Protein AF-A0A4Y7IQG1-F1 (afdb_monomer)

Nearest PDB structures (foldseek):
  8i7r-assembly1_F4  TM=2.814E-01  e=9.749E+00  Mus musculus
  8to0-assembly1_Aa  TM=2.119E-01  e=5.842E+00  Mus musculus

Organism: Papaver somniferum (NCBI:txid3469)

InterPro domains:
  IPR004320 Protein BPS1, chloroplastic [PF03087] (6-187)

Secondary structure (DSSP, 8-state):
--STTHHHHHHHHHHHHHHHHHHHHHHHHHHHHHHHHHHHHHHHHHHHHHTT---HHHHHHHHHHHHHHHHHHHHHHHHHHTT--SS---HHHHHHHHHHHHHHHHHHHHH----------------------HHHHHHHHHHTT-S-HHHHHHHHHHHHHHHHHHHHHHHHHHHHHHHHHHHHHHHHT-

Foldseek 3Di:
DPDPPVVVVVVVVLVVLLVLLVVLLVLLVLLLVLLVLLLVLLVVCVVCVVVVHDCLVVSVVSLVVSLVSLVVVVVVVVVVVVVPPDDDPDVSVVVSVVSVVVSNVSSCLSNDDDPPPPPDDDDDDDPPVPPQQLNNQLVVCSVVPPVDSVSNNVSSVVSNVVSVVVSVVSVVVSVVSVVVSVVSVVVVVD

Solvent-accessible surface area (backbone atoms only — not comparable to full-atom values): 11047 Å² total; per-residue (Å²): 142,79,72,78,69,59,64,60,55,56,50,55,54,47,50,54,50,53,52,53,51,49,51,53,47,55,50,46,52,54,51,49,52,53,46,51,56,50,42,52,40,50,52,50,43,53,50,26,52,74,71,76,43,86,51,58,68,56,37,54,50,51,53,52,49,51,37,50,53,48,54,51,50,56,55,52,50,57,64,60,63,75,72,70,85,75,84,78,95,43,72,65,56,55,52,49,53,52,52,49,52,52,52,50,48,54,50,46,58,72,51,42,82,76,77,70,80,74,89,58,96,72,95,71,97,70,88,67,79,70,84,72,48,42,62,48,48,31,54,49,40,62,70,66,62,59,87,50,66,69,72,36,46,60,33,44,53,53,35,50,52,53,45,54,52,50,52,53,53,49,50,52,50,49,54,48,53,52,52,53,51,51,53,54,54,51,63,73,76,107

Radius of gyration: 21.82 Å; Cα contacts (8 Å, |Δi|>4): 93; chains: 1; bounding box: 48×39×71 Å

Structure (mmCIF, N/CA/C/O backbone):
data_AF-A0A4Y7IQG1-F1
#
_entry.id   AF-A0A4Y7IQG1-F1
#
loop_
_atom_site.group_PDB
_atom_site.id
_atom_site.type_symbol
_atom_site.label_atom_id
_atom_site.label_alt_id
_atom_site.label_comp_id
_atom_site.label_asym_id
_atom_site.label_entity_id
_atom_site.label_seq_id
_atom_site.pdbx_PDB_ins_code
_atom_site.Cartn_x
_atom_site.Cartn_y
_atom_site.Cartn_z
_atom_site.occupancy
_atom_site.B_iso_or_equiv
_atom_site.auth_seq_id
_atom_site.auth_comp_id
_atom_site.auth_asym_id
_atom_site.auth_atom_id
_atom_site.pdbx_PDB_model_num
ATOM 1 N N . MET A 1 1 ? 28.149 0.465 -44.374 1.00 41.62 1 MET A N 1
ATOM 2 C CA . MET A 1 1 ? 27.219 -0.598 -43.947 1.00 41.62 1 MET A CA 1
ATOM 3 C C . MET A 1 1 ? 27.573 -0.919 -42.504 1.00 41.62 1 MET A C 1
ATOM 5 O O . MET A 1 1 ? 28.505 -1.678 -42.320 1.00 41.62 1 MET A O 1
ATOM 9 N N . ASN A 1 2 ? 26.993 -0.187 -41.542 1.00 41.66 2 ASN A N 1
ATOM 10 C CA . ASN A 1 2 ? 27.097 -0.420 -40.084 1.00 41.66 2 ASN A CA 1
ATOM 11 C C . ASN A 1 2 ? 26.199 0.536 -39.250 1.00 41.66 2 ASN A C 1
ATOM 13 O O . ASN A 1 2 ? 26.406 0.635 -38.049 1.00 41.66 2 ASN A O 1
ATOM 17 N N . GLU A 1 3 ? 25.214 1.235 -39.837 1.00 43.84 3 GLU A N 1
ATOM 18 C CA . GLU A 1 3 ? 24.333 2.135 -39.057 1.00 43.84 3 GLU A CA 1
ATOM 19 C C . GLU A 1 3 ? 22.976 1.515 -38.673 1.00 43.84 3 GLU A C 1
ATOM 21 O O . GLU A 1 3 ? 22.384 1.942 -37.692 1.00 43.84 3 GLU A O 1
ATOM 26 N N . ASP A 1 4 ? 22.526 0.434 -39.322 1.00 46.59 4 ASP A N 1
ATOM 27 C CA . ASP A 1 4 ? 21.191 -0.141 -39.047 1.00 46.59 4 ASP A CA 1
ATOM 28 C C . ASP A 1 4 ? 21.140 -1.154 -37.884 1.00 46.59 4 ASP A C 1
ATOM 30 O O . ASP A 1 4 ? 20.057 -1.556 -37.455 1.00 46.59 4 ASP A O 1
ATOM 34 N N . PHE A 1 5 ? 22.291 -1.581 -37.351 1.00 40.38 5 PHE A N 1
ATOM 35 C CA . PHE A 1 5 ? 22.344 -2.566 -36.257 1.00 40.38 5 PHE A CA 1
ATOM 36 C C . PHE A 1 5 ? 22.309 -1.937 -34.855 1.00 40.38 5 PHE A C 1
ATOM 38 O O . PHE A 1 5 ? 21.920 -2.613 -33.909 1.00 40.38 5 PHE A O 1
ATOM 45 N N . LEU A 1 6 ? 22.666 -0.653 -34.715 1.00 44.53 6 LEU A N 1
ATOM 46 C CA . LEU A 1 6 ? 22.659 0.050 -33.423 1.00 44.53 6 LEU A CA 1
ATOM 47 C C . LEU A 1 6 ? 21.248 0.524 -33.030 1.00 44.53 6 LEU A C 1
ATOM 49 O O . LEU A 1 6 ? 20.855 0.394 -31.876 1.00 44.53 6 LEU A O 1
ATOM 53 N N . SER A 1 7 ? 20.418 0.955 -33.988 1.00 55.66 7 SER A N 1
ATOM 54 C CA . SER A 1 7 ? 19.061 1.446 -33.690 1.00 55.66 7 SER A CA 1
ATOM 55 C C . SER A 1 7 ? 18.071 0.368 -33.223 1.00 55.66 7 SER A C 1
ATOM 57 O O . SER A 1 7 ? 17.039 0.698 -32.641 1.00 55.66 7 SER A O 1
ATOM 59 N N . THR A 1 8 ? 18.338 -0.920 -33.470 1.00 55.78 8 THR A N 1
ATOM 60 C CA . THR A 1 8 ? 17.404 -2.010 -33.125 1.00 55.78 8 THR A CA 1
ATOM 61 C C . THR A 1 8 ? 17.611 -2.602 -31.730 1.00 55.78 8 THR A C 1
ATOM 63 O O . THR A 1 8 ? 16.653 -3.144 -31.173 1.00 55.78 8 THR A O 1
ATOM 66 N N . GLU A 1 9 ? 18.814 -2.522 -31.153 1.00 60.19 9 GLU A N 1
ATOM 67 C CA . GLU A 1 9 ? 19.061 -2.937 -29.761 1.00 60.19 9 GLU A CA 1
ATOM 68 C C . GLU A 1 9 ? 18.620 -1.861 -28.763 1.00 60.19 9 GLU A C 1
ATOM 70 O O . GLU A 1 9 ? 17.941 -2.191 -27.787 1.00 60.19 9 GLU A O 1
ATOM 75 N N . ASP A 1 10 ? 18.891 -0.585 -29.055 1.00 64.12 10 ASP A N 1
ATOM 76 C CA . ASP A 1 10 ? 18.497 0.540 -28.197 1.00 64.12 10 ASP A CA 1
ATOM 77 C C . ASP A 1 10 ? 16.969 0.654 -28.066 1.00 64.12 10 ASP A C 1
ATOM 79 O O . ASP A 1 10 ? 16.446 0.830 -26.963 1.00 64.12 10 ASP A O 1
ATOM 83 N N . GLY A 1 11 ? 16.231 0.452 -29.166 1.00 66.31 11 GLY A N 1
ATOM 84 C CA . GLY A 1 11 ? 14.764 0.442 -29.156 1.00 66.31 11 GLY A CA 1
ATOM 85 C C . GLY A 1 11 ? 14.170 -0.688 -28.306 1.00 66.31 11 GLY A C 1
ATOM 86 O O . GLY A 1 11 ? 13.278 -0.450 -27.497 1.00 66.31 11 GLY A O 1
ATOM 87 N N . LYS A 1 12 ? 14.708 -1.912 -28.409 1.00 71.38 12 LYS A N 1
ATOM 88 C CA . LYS A 1 12 ? 14.245 -3.063 -27.607 1.00 71.38 12 LYS A CA 1
ATOM 89 C C . LYS A 1 12 ? 14.573 -2.916 -26.122 1.00 71.38 12 LYS A C 1
ATOM 91 O O . LYS A 1 12 ? 13.771 -3.312 -25.276 1.00 71.38 12 LYS A O 1
ATOM 96 N N . CYS A 1 13 ? 15.747 -2.37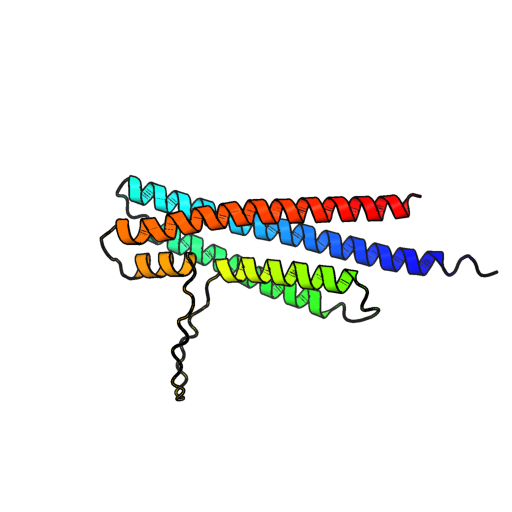0 -25.803 1.00 75.06 13 CYS A N 1
ATOM 97 C CA . CYS A 1 13 ? 16.141 -2.057 -24.431 1.00 75.06 13 CYS A CA 1
ATOM 98 C C . CYS A 1 13 ? 15.172 -1.040 -23.811 1.00 75.06 13 CYS A C 1
ATOM 100 O O . CYS A 1 13 ? 14.676 -1.230 -22.699 1.00 75.06 13 CYS A O 1
ATOM 102 N N . LEU A 1 14 ? 14.833 0.006 -24.564 1.00 77.25 14 LEU A N 1
ATOM 103 C CA . LEU A 1 14 ? 13.964 1.074 -24.097 1.00 77.25 14 LEU A CA 1
ATOM 104 C C . LEU A 1 14 ? 12.490 0.655 -23.985 1.00 77.25 14 LEU A C 1
ATOM 106 O O . LEU A 1 14 ? 11.835 1.023 -23.010 1.00 77.25 14 LEU A O 1
ATOM 110 N N . ASP A 1 15 ? 11.983 -0.179 -24.895 1.00 82.12 15 ASP A N 1
ATOM 111 C CA . ASP A 1 15 ? 10.653 -0.794 -24.764 1.00 82.12 15 ASP A CA 1
ATOM 112 C C . ASP A 1 15 ? 10.546 -1.604 -23.464 1.00 82.12 15 ASP A C 1
ATOM 114 O O . ASP A 1 15 ? 9.599 -1.435 -22.694 1.00 82.12 15 ASP A O 1
ATOM 118 N N . ALA A 1 16 ? 11.570 -2.403 -23.140 1.00 82.44 16 ALA A N 1
ATOM 119 C CA . ALA A 1 16 ? 11.610 -3.154 -21.887 1.00 82.44 16 ALA A CA 1
ATOM 120 C C . ALA A 1 16 ? 11.609 -2.234 -20.652 1.00 82.44 16 ALA A C 1
ATOM 122 O O . ALA A 1 16 ? 10.974 -2.542 -19.640 1.00 82.44 16 ALA A O 1
ATOM 123 N N . VAL A 1 17 ? 12.289 -1.086 -20.721 1.00 82.62 17 VAL A N 1
ATOM 124 C CA . VAL A 1 17 ? 12.269 -0.064 -19.665 1.00 82.62 17 VAL A CA 1
ATOM 125 C C . VAL A 1 17 ? 10.879 0.560 -19.514 1.00 82.62 17 VAL A C 1
ATOM 127 O O . VAL A 1 17 ? 10.402 0.744 -18.390 1.00 82.62 17 VAL A O 1
ATOM 130 N N . LEU A 1 18 ? 10.212 0.886 -20.621 1.00 85.81 18 LEU A N 1
ATOM 131 C CA . LEU A 1 18 ? 8.861 1.443 -20.604 1.00 85.81 18 LEU A CA 1
ATOM 132 C C . LEU A 1 18 ? 7.849 0.433 -20.056 1.00 85.81 18 LEU A C 1
ATOM 134 O O . LEU A 1 18 ? 6.972 0.824 -19.280 1.00 85.81 18 LEU A O 1
ATOM 138 N N . ASP A 1 19 ? 7.985 -0.849 -20.379 1.00 86.44 19 ASP A N 1
ATOM 139 C CA . ASP A 1 19 ? 7.146 -1.915 -19.827 1.00 86.44 19 ASP A CA 1
ATOM 140 C C . ASP A 1 19 ? 7.344 -2.060 -18.311 1.00 86.44 19 ASP A C 1
ATOM 142 O O . ASP A 1 19 ? 6.371 -2.076 -17.552 1.00 86.44 19 ASP A O 1
ATOM 146 N N . ARG A 1 20 ? 8.597 -2.059 -17.835 1.00 86.69 20 ARG A N 1
ATOM 147 C CA . ARG A 1 20 ? 8.918 -2.076 -16.393 1.00 86.69 20 ARG A CA 1
ATOM 148 C C . ARG A 1 20 ? 8.381 -0.837 -15.672 1.00 86.69 20 ARG A C 1
ATOM 150 O O . ARG A 1 20 ? 7.806 -0.946 -14.591 1.00 86.69 20 ARG A O 1
ATOM 157 N N . SER A 1 21 ? 8.501 0.345 -16.279 1.00 88.94 21 SER A N 1
ATOM 158 C CA . SER A 1 21 ? 7.914 1.584 -15.753 1.00 88.94 21 SER A CA 1
ATOM 159 C C . SER A 1 21 ? 6.388 1.502 -15.656 1.00 88.94 21 SER A C 1
ATOM 161 O O . SER A 1 21 ? 5.827 1.974 -14.667 1.00 88.94 21 SER A O 1
ATOM 163 N N . CYS A 1 22 ? 5.721 0.899 -16.645 1.00 89.81 22 CYS A N 1
ATOM 164 C CA . CYS A 1 22 ? 4.275 0.676 -16.614 1.00 89.81 22 CYS A CA 1
ATOM 165 C C . CYS A 1 22 ? 3.890 -0.243 -15.452 1.00 89.81 22 CYS A C 1
ATOM 167 O O . CYS A 1 22 ? 3.039 0.115 -14.643 1.00 89.81 22 CYS A O 1
ATOM 169 N N . MET A 1 23 ? 4.606 -1.358 -15.288 1.00 90.94 23 MET A N 1
ATOM 170 C CA . MET A 1 23 ? 4.405 -2.271 -14.164 1.00 90.94 23 MET A CA 1
ATOM 171 C C . MET A 1 23 ? 4.531 -1.551 -12.810 1.00 90.94 23 MET A C 1
ATOM 173 O O . MET A 1 23 ? 3.714 -1.770 -11.920 1.00 90.94 23 MET A O 1
ATOM 177 N N . LEU A 1 24 ? 5.524 -0.671 -12.630 1.00 92.19 24 LEU A N 1
ATOM 178 C CA . LEU A 1 24 ? 5.671 0.099 -11.386 1.00 92.19 24 LEU A CA 1
ATOM 179 C C . LEU A 1 24 ? 4.489 1.049 -11.126 1.00 92.19 24 LEU A C 1
ATOM 181 O O . LEU A 1 24 ? 4.121 1.260 -9.969 1.00 92.19 24 LEU A O 1
ATOM 185 N N . LEU A 1 25 ? 3.884 1.617 -12.173 1.00 94.00 25 LEU A N 1
ATOM 186 C CA . LEU A 1 25 ? 2.683 2.450 -12.055 1.00 94.00 25 LEU A CA 1
ATOM 187 C C . LEU A 1 25 ? 1.459 1.619 -11.648 1.00 94.00 25 LEU A C 1
ATOM 189 O O . LEU A 1 25 ? 0.739 2.031 -10.739 1.00 94.00 25 LEU A O 1
ATOM 193 N N . ASP A 1 26 ? 1.280 0.432 -12.229 1.00 93.00 26 ASP A N 1
ATOM 194 C CA . ASP A 1 26 ? 0.203 -0.499 -11.855 1.00 93.00 26 ASP A CA 1
ATOM 195 C C . ASP A 1 26 ? 0.345 -0.953 -10.390 1.00 93.00 26 ASP A C 1
ATOM 197 O O . ASP A 1 26 ? -0.628 -1.074 -9.633 1.00 93.00 26 ASP A O 1
ATOM 201 N N . VAL A 1 27 ? 1.590 -1.171 -9.951 1.00 93.31 27 VAL A N 1
ATOM 202 C CA . VAL A 1 27 ? 1.907 -1.486 -8.555 1.00 93.31 27 VAL A CA 1
ATOM 203 C C . VAL A 1 27 ? 1.546 -0.312 -7.641 1.00 93.31 27 VAL A C 1
ATOM 205 O O . VAL A 1 27 ? 0.897 -0.527 -6.615 1.00 93.31 27 VAL A O 1
ATOM 208 N N . CYS A 1 28 ? 1.907 0.924 -8.006 1.00 94.75 28 CYS A N 1
ATOM 209 C CA . CYS A 1 28 ? 1.500 2.126 -7.271 1.00 94.75 28 CYS A CA 1
ATOM 210 C C . CYS A 1 28 ? -0.022 2.221 -7.119 1.00 94.75 28 CYS A C 1
ATOM 212 O O . CYS A 1 28 ? -0.506 2.488 -6.020 1.00 94.75 28 CYS A O 1
ATOM 214 N N . GLU A 1 29 ? -0.775 2.008 -8.198 1.00 94.81 29 GLU A N 1
ATOM 215 C CA . GLU A 1 29 ? -2.239 2.067 -8.179 1.00 94.81 29 GLU A CA 1
ATOM 216 C C . GLU A 1 29 ? -2.817 1.041 -7.198 1.00 94.81 29 GLU A C 1
ATOM 218 O O . GLU A 1 29 ? -3.602 1.387 -6.315 1.00 94.81 29 GLU A O 1
ATOM 223 N N . THR A 1 30 ? -2.311 -0.191 -7.240 1.00 95.19 30 THR A N 1
ATOM 224 C CA . THR A 1 30 ? -2.741 -1.242 -6.310 1.00 95.19 30 THR A CA 1
ATOM 225 C C . THR A 1 30 ? -2.439 -0.888 -4.848 1.00 95.19 30 THR A C 1
ATOM 227 O O . THR A 1 30 ? -3.255 -1.132 -3.956 1.00 95.19 30 THR A O 1
ATOM 230 N N . ILE A 1 31 ? -1.266 -0.312 -4.561 1.00 95.81 31 ILE A N 1
ATOM 231 C CA . ILE A 1 31 ? -0.899 0.096 -3.193 1.00 95.81 31 ILE A CA 1
ATOM 232 C C . ILE A 1 31 ? -1.782 1.251 -2.725 1.00 95.81 31 ILE A C 1
ATOM 234 O O . ILE A 1 31 ? -2.185 1.269 -1.561 1.00 95.81 31 ILE A O 1
ATOM 238 N N . LYS A 1 32 ? -2.112 2.190 -3.616 1.00 96.06 32 LYS A N 1
ATOM 239 C CA . LYS A 1 32 ? -3.016 3.302 -3.324 1.00 96.06 32 LYS A CA 1
ATOM 240 C C . LYS A 1 32 ? -4.389 2.783 -2.905 1.00 96.06 32 LYS A C 1
ATOM 242 O O . LYS A 1 32 ? -4.879 3.187 -1.855 1.00 96.06 32 LYS A O 1
ATOM 247 N N . ASP A 1 33 ? -4.948 1.825 -3.640 1.00 96.00 33 ASP A N 1
ATOM 248 C CA . ASP A 1 33 ? -6.221 1.191 -3.281 1.00 96.00 33 ASP A CA 1
ATOM 249 C C . ASP A 1 33 ? -6.153 0.522 -1.906 1.00 96.00 33 ASP A C 1
ATOM 251 O O . ASP A 1 33 ? -7.033 0.704 -1.062 1.00 96.00 33 ASP A O 1
ATOM 255 N N . VAL A 1 34 ? -5.076 -0.219 -1.636 1.00 96.00 34 VAL A N 1
ATOM 256 C CA . VAL A 1 34 ? -4.846 -0.876 -0.343 1.00 96.00 34 VAL A CA 1
ATOM 257 C C . VAL A 1 34 ? -4.766 0.141 0.804 1.00 96.00 34 VAL A C 1
ATOM 259 O O . VAL A 1 34 ? -5.364 -0.086 1.863 1.00 96.00 34 VAL A O 1
ATOM 262 N N . LEU A 1 35 ? -4.050 1.253 0.615 1.00 96.56 35 LEU A N 1
ATOM 263 C CA . LEU A 1 35 ? -3.952 2.338 1.595 1.00 96.56 35 LEU A CA 1
ATOM 264 C C . LEU A 1 35 ? -5.319 2.976 1.846 1.00 96.56 35 LEU A C 1
ATOM 266 O O . LEU A 1 35 ? -5.723 3.102 3.004 1.00 96.56 35 LEU A O 1
ATOM 270 N N . SER A 1 36 ? -6.063 3.287 0.786 1.00 96.00 36 SER A N 1
ATOM 271 C CA . SER A 1 36 ? -7.389 3.894 0.886 1.00 96.00 36 SER A CA 1
ATOM 272 C C . SER A 1 36 ? -8.403 2.966 1.562 1.00 96.00 36 SER A C 1
ATOM 274 O O . SER A 1 36 ? -9.149 3.410 2.435 1.00 96.00 36 SER A O 1
ATOM 276 N N . MET A 1 37 ? -8.382 1.660 1.271 1.00 95.44 37 MET A N 1
ATOM 277 C CA . MET A 1 37 ? -9.198 0.668 1.987 1.00 95.44 37 MET A CA 1
ATOM 278 C C . MET A 1 37 ? -8.887 0.649 3.488 1.00 95.44 37 MET A C 1
ATOM 280 O O . MET A 1 37 ? -9.796 0.611 4.323 1.00 95.44 37 MET A O 1
ATOM 284 N N . MET A 1 38 ? -7.599 0.659 3.844 1.00 95.19 38 MET A N 1
ATOM 285 C CA . MET A 1 38 ? -7.169 0.644 5.240 1.00 95.19 38 MET A CA 1
ATOM 286 C C . MET A 1 38 ? -7.578 1.937 5.956 1.00 95.19 38 MET A C 1
ATOM 288 O O . MET A 1 38 ? -8.110 1.880 7.067 1.00 95.19 38 MET A O 1
ATOM 292 N N . LYS A 1 39 ? -7.393 3.086 5.306 1.00 96.06 39 LYS A N 1
ATOM 293 C CA . LYS A 1 39 ? -7.746 4.409 5.826 1.00 96.06 39 LYS A CA 1
ATOM 294 C C . LYS A 1 39 ? -9.240 4.547 6.064 1.00 96.06 39 LYS A C 1
ATOM 296 O O . LYS A 1 39 ? -9.628 4.939 7.160 1.00 96.06 39 LYS A O 1
ATOM 301 N N . GLN A 1 40 ? -10.063 4.138 5.099 1.00 96.00 40 GLN A N 1
ATOM 302 C CA . GLN A 1 40 ? -11.514 4.130 5.259 1.00 96.00 40 GLN A CA 1
ATOM 303 C C . GLN A 1 40 ? -11.921 3.282 6.470 1.00 96.00 40 GLN A C 1
ATOM 305 O O . GLN A 1 40 ? -12.655 3.748 7.333 1.00 96.00 40 GLN A O 1
ATOM 310 N N . SER A 1 41 ? -11.360 2.074 6.606 1.00 94.62 41 SER A N 1
ATOM 311 C CA . SER A 1 41 ? -11.675 1.208 7.748 1.00 94.62 41 SER A CA 1
ATOM 312 C C . SER A 1 41 ? -11.262 1.807 9.099 1.00 94.62 41 SER A C 1
ATOM 314 O O . SER A 1 41 ? -11.970 1.630 10.090 1.00 94.62 41 SER A O 1
ATOM 316 N N . ALA A 1 42 ? -10.136 2.527 9.149 1.00 94.19 42 ALA A N 1
ATOM 317 C CA . ALA A 1 42 ? -9.681 3.216 10.352 1.00 94.19 42 ALA A CA 1
ATOM 318 C C . ALA A 1 42 ? -10.633 4.363 10.733 1.00 94.19 42 ALA A C 1
ATOM 320 O O . ALA A 1 42 ? -11.057 4.439 11.886 1.00 94.19 42 ALA A O 1
ATOM 321 N N . GLN A 1 43 ? -11.052 5.167 9.753 1.00 94.81 43 GLN A N 1
ATOM 322 C CA . GLN A 1 43 ? -11.996 6.273 9.940 1.00 94.81 43 GLN A CA 1
ATOM 323 C C . GLN A 1 43 ? -13.394 5.796 10.355 1.00 94.81 43 GLN A C 1
ATOM 325 O O . GLN A 1 43 ? -14.040 6.421 11.204 1.00 94.81 43 GLN A O 1
ATOM 330 N N . ASP A 1 44 ? -13.856 4.677 9.797 1.00 94.19 44 ASP A N 1
ATOM 331 C CA . ASP A 1 44 ? -15.120 4.043 10.179 1.00 94.19 44 ASP A CA 1
ATOM 332 C C . ASP A 1 44 ? -15.062 3.585 11.642 1.00 94.19 44 ASP A C 1
ATOM 334 O O . ASP A 1 44 ? -15.947 3.910 12.439 1.00 94.19 44 ASP A O 1
ATOM 338 N N . LEU A 1 45 ? -13.969 2.924 12.042 1.00 92.94 45 LEU A N 1
ATOM 339 C CA . LEU A 1 45 ? -13.740 2.519 13.430 1.00 92.94 45 LEU A CA 1
ATOM 340 C C . LEU A 1 45 ? -13.681 3.731 14.374 1.00 92.94 45 LEU A C 1
ATOM 342 O O . LEU A 1 45 ? -14.307 3.724 15.437 1.00 92.94 45 LEU A O 1
ATOM 346 N N . GLN A 1 46 ? -12.969 4.789 13.987 1.00 91.06 46 GLN A N 1
ATOM 347 C CA . GLN A 1 46 ? -12.851 6.033 14.751 1.00 91.06 46 GLN A CA 1
ATOM 348 C C . GLN A 1 46 ? -14.218 6.709 14.930 1.00 91.06 46 GLN A C 1
ATOM 350 O O . GLN A 1 46 ? -14.573 7.154 16.029 1.00 91.06 46 GLN A O 1
ATOM 355 N N . SER A 1 47 ? -15.033 6.709 13.876 1.00 92.06 47 SER A N 1
ATOM 356 C CA . SER A 1 47 ? -16.405 7.214 13.889 1.00 92.06 47 SER A CA 1
ATOM 357 C C . SER A 1 47 ? -17.328 6.366 14.764 1.00 92.06 47 SER A C 1
ATOM 359 O O . SER A 1 47 ? -18.095 6.926 15.552 1.00 92.06 47 SER A O 1
ATOM 361 N N . SER A 1 48 ? -17.228 5.037 14.692 1.00 90.81 48 SER A N 1
ATOM 362 C CA . SER A 1 48 ? -17.966 4.106 15.553 1.00 90.81 48 SER A CA 1
ATOM 363 C C . SER A 1 48 ? -17.650 4.361 17.026 1.00 90.81 48 SER A C 1
ATOM 365 O O . SER A 1 48 ? -18.564 4.552 17.828 1.00 90.81 48 SER A O 1
ATOM 367 N N . ILE A 1 49 ? -16.363 4.468 17.372 1.00 88.44 49 ILE A N 1
ATOM 368 C CA . ILE A 1 49 ? -15.903 4.771 18.732 1.00 88.44 49 ILE A CA 1
ATOM 369 C C . ILE A 1 49 ? -16.496 6.096 19.234 1.00 88.44 49 ILE A C 1
ATOM 371 O O . ILE A 1 49 ? -17.025 6.156 20.345 1.00 88.44 49 ILE A 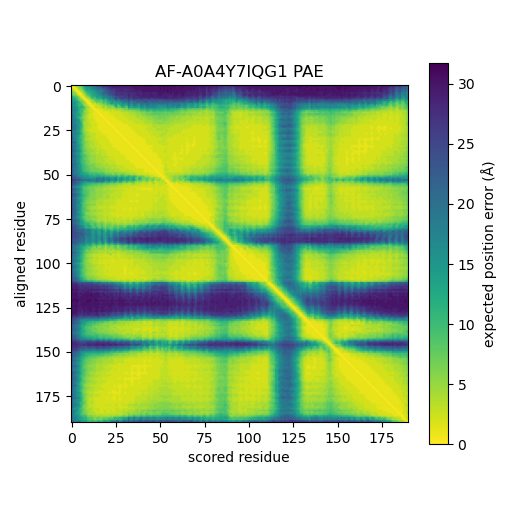O 1
ATOM 375 N N . ARG A 1 50 ? -16.463 7.158 18.418 1.00 88.44 50 ARG A N 1
ATOM 376 C CA . ARG A 1 50 ? -17.055 8.464 18.766 1.00 88.44 50 ARG A CA 1
ATOM 377 C C . ARG A 1 50 ? -18.560 8.386 19.008 1.00 88.44 50 ARG A C 1
ATOM 379 O O . ARG A 1 50 ? -19.073 9.066 19.894 1.00 88.44 50 ARG A O 1
ATOM 386 N N . ARG A 1 51 ? -19.262 7.550 18.241 1.00 91.12 51 ARG A N 1
ATOM 387 C CA . ARG A 1 51 ? -20.701 7.287 18.390 1.00 91.12 51 ARG A CA 1
ATOM 388 C C . ARG A 1 51 ? -21.023 6.336 19.546 1.00 91.12 51 ARG A C 1
ATOM 390 O O . ARG A 1 51 ? -22.198 6.082 19.785 1.00 91.12 51 ARG A O 1
ATOM 397 N N . LYS A 1 52 ? -20.011 5.827 20.264 1.00 85.88 52 LYS A N 1
ATOM 398 C CA . LYS A 1 52 ? -20.144 4.770 21.281 1.00 85.88 52 LYS A CA 1
ATOM 399 C C . LYS A 1 52 ? -20.774 3.485 20.713 1.00 85.88 52 LYS A C 1
ATOM 401 O O . LYS A 1 52 ? -21.415 2.734 21.441 1.00 85.88 52 LYS A O 1
ATOM 406 N N . SER A 1 53 ? -20.590 3.257 19.411 1.00 81.62 53 SER A N 1
ATOM 407 C CA . SER A 1 53 ? -20.903 2.009 18.714 1.00 81.62 53 SER A CA 1
ATOM 408 C C . SER A 1 53 ? -19.665 1.108 18.713 1.00 81.62 53 SER A C 1
ATOM 410 O O . SER A 1 53 ? -18.532 1.601 18.678 1.00 81.62 53 SER A O 1
ATOM 412 N N . ASN A 1 54 ? -19.869 -0.208 18.717 1.00 74.75 54 ASN A N 1
ATOM 413 C CA . ASN A 1 54 ? -18.796 -1.204 18.736 1.00 74.75 54 ASN A CA 1
ATOM 414 C C . ASN A 1 54 ? -18.715 -1.948 17.394 1.00 74.75 54 ASN A C 1
ATOM 416 O O . ASN A 1 54 ? -19.056 -3.124 17.307 1.00 74.75 54 ASN A O 1
ATOM 420 N N . GLU A 1 55 ? -18.228 -1.288 16.343 1.00 83.38 55 GLU A N 1
ATOM 421 C CA . GLU A 1 55 ? -18.030 -1.890 15.010 1.00 83.38 55 GLU A CA 1
ATOM 422 C C . GLU A 1 55 ? -16.647 -2.555 14.851 1.00 83.38 55 GLU A C 1
ATOM 424 O O . GLU A 1 55 ? -16.049 -2.594 13.774 1.00 83.38 55 GLU A O 1
ATOM 429 N N . PHE A 1 56 ? -16.117 -3.116 15.939 1.00 86.81 56 PHE A N 1
ATOM 430 C CA . PHE A 1 56 ? -14.781 -3.724 15.969 1.00 86.81 56 PHE A CA 1
ATOM 431 C C . PHE A 1 56 ? -14.671 -4.913 15.009 1.00 86.81 56 PHE A C 1
ATOM 433 O O . PHE A 1 56 ? -13.676 -5.053 14.297 1.00 86.81 56 PHE A O 1
ATOM 440 N N . ASP A 1 57 ? -15.716 -5.737 14.932 1.00 87.31 57 ASP A N 1
ATOM 441 C CA . ASP A 1 57 ? -15.755 -6.897 14.040 1.00 87.31 57 ASP A CA 1
ATOM 442 C C . ASP A 1 57 ? -15.748 -6.494 12.558 1.00 87.31 57 ASP A C 1
ATOM 444 O O . ASP A 1 57 ? -15.163 -7.199 11.725 1.00 87.31 57 ASP A O 1
ATOM 448 N N . ALA A 1 58 ? -16.336 -5.341 12.221 1.00 91.31 58 ALA A N 1
ATOM 449 C CA . ALA A 1 58 ? -16.321 -4.798 10.866 1.00 91.31 58 ALA A CA 1
ATOM 450 C C . ALA A 1 58 ? -14.906 -4.356 10.468 1.00 91.31 58 ALA A C 1
ATOM 452 O O . ALA A 1 58 ? -14.416 -4.772 9.411 1.00 91.31 58 ALA A O 1
ATOM 453 N N . TYR A 1 59 ? -14.207 -3.623 11.347 1.00 92.19 59 TYR A N 1
ATOM 454 C CA . TYR A 1 59 ? -12.797 -3.272 11.149 1.00 92.19 59 TYR A CA 1
ATOM 455 C C . TYR A 1 59 ? -11.934 -4.523 10.973 1.00 92.19 59 TYR A C 1
ATOM 457 O O . TYR A 1 59 ? -11.240 -4.659 9.966 1.00 92.19 59 TYR A O 1
ATOM 465 N N . MET A 1 60 ? -12.031 -5.489 11.893 1.00 89.88 60 MET A N 1
ATOM 466 C CA . MET A 1 60 ? -11.239 -6.724 11.844 1.00 89.88 60 MET A CA 1
ATOM 467 C C . MET A 1 60 ? -11.506 -7.538 10.570 1.00 89.88 60 MET A C 1
ATOM 469 O O . MET A 1 60 ? -10.594 -8.151 10.002 1.00 89.88 60 MET A O 1
ATOM 473 N N . SER A 1 61 ? -12.746 -7.531 10.084 1.00 91.75 61 SER A N 1
ATOM 474 C CA . SER A 1 61 ? -13.123 -8.180 8.828 1.00 91.75 61 SER A CA 1
ATOM 475 C C . SER A 1 61 ? -12.543 -7.460 7.611 1.00 91.75 61 SER A C 1
ATOM 477 O O . SER A 1 61 ? -11.979 -8.121 6.735 1.00 91.75 61 SER A O 1
ATOM 479 N N . SER A 1 62 ? -12.636 -6.127 7.559 1.00 93.38 62 SER A N 1
ATOM 480 C CA . SER A 1 62 ? -12.033 -5.302 6.501 1.00 93.38 62 SER A CA 1
ATOM 481 C C . SER A 1 62 ? -10.516 -5.490 6.458 1.00 93.38 62 SER A C 1
ATOM 483 O O . SER A 1 62 ? -9.949 -5.885 5.438 1.00 93.38 62 SER A O 1
ATOM 485 N N . ARG A 1 63 ? -9.874 -5.385 7.621 1.00 92.06 63 ARG A N 1
ATOM 486 C CA . ARG A 1 63 ? -8.454 -5.645 7.850 1.00 92.06 63 ARG A CA 1
ATOM 487 C C . ARG A 1 63 ? -8.008 -7.000 7.299 1.00 92.06 63 ARG A C 1
ATOM 489 O O . ARG A 1 63 ? -7.008 -7.099 6.588 1.00 92.06 63 ARG A O 1
ATOM 496 N N . LYS A 1 64 ? -8.768 -8.063 7.582 1.00 91.50 64 LYS A N 1
ATOM 497 C CA . LYS A 1 64 ? -8.488 -9.415 7.075 1.00 91.50 64 LYS A CA 1
ATOM 498 C C . LYS A 1 64 ? -8.598 -9.496 5.551 1.00 91.50 64 LYS A C 1
ATOM 500 O O . LYS A 1 64 ? -7.826 -10.237 4.942 1.00 91.50 64 LYS A O 1
ATOM 505 N N . LYS A 1 65 ? -9.535 -8.771 4.931 1.00 93.62 65 LYS A N 1
ATOM 506 C CA . LYS A 1 65 ? -9.654 -8.686 3.465 1.00 93.62 65 LYS A CA 1
ATOM 507 C C . LYS A 1 65 ? -8.441 -7.978 2.865 1.00 93.62 65 LYS A C 1
ATOM 509 O O . LYS A 1 65 ? -7.819 -8.548 1.975 1.00 93.62 65 LYS A O 1
ATOM 514 N N . VAL A 1 66 ? -8.044 -6.833 3.419 1.00 94.19 66 VAL A N 1
ATOM 515 C CA . VAL A 1 66 ? -6.837 -6.096 3.006 1.00 94.19 66 VAL A CA 1
ATOM 516 C C . VAL A 1 66 ? -5.596 -6.994 3.075 1.00 94.19 66 VAL A C 1
ATOM 518 O O . VAL A 1 66 ? -4.880 -7.131 2.08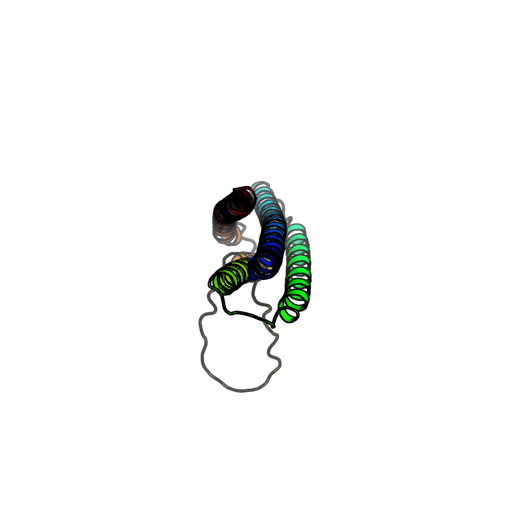9 1.00 94.19 66 VAL A O 1
ATOM 521 N N . CYS A 1 67 ? -5.394 -7.730 4.174 1.00 92.38 67 CYS A N 1
ATOM 522 C CA . CYS A 1 67 ? -4.302 -8.708 4.281 1.00 92.38 67 CYS A CA 1
ATOM 523 C C . CYS A 1 67 ? -4.297 -9.761 3.166 1.00 92.38 67 CYS A C 1
ATOM 525 O O . CYS A 1 67 ? -3.227 -10.171 2.720 1.00 92.38 67 CYS A O 1
ATOM 527 N N . LYS A 1 68 ? -5.471 -10.246 2.744 1.00 92.56 68 LYS A N 1
ATOM 528 C CA . LYS A 1 68 ? -5.575 -11.225 1.653 1.00 92.56 68 LYS A CA 1
ATOM 529 C C . LYS A 1 68 ? -5.203 -10.603 0.311 1.00 92.56 68 LYS A C 1
ATOM 531 O O . LYS A 1 68 ? -4.491 -11.249 -0.451 1.00 92.56 68 LYS A O 1
ATOM 536 N N . VAL A 1 69 ? -5.660 -9.377 0.047 1.00 94.00 69 VAL A N 1
ATOM 537 C CA . VAL A 1 69 ? -5.305 -8.618 -1.162 1.00 94.00 69 VAL A CA 1
ATOM 538 C C . VAL A 1 69 ? -3.792 -8.432 -1.227 1.00 94.00 69 VAL A C 1
ATOM 540 O O . VAL A 1 69 ? -3.180 -8.850 -2.203 1.00 94.00 69 VAL A O 1
ATOM 543 N N . ILE A 1 70 ? -3.178 -7.950 -0.141 1.00 94.06 70 ILE A N 1
ATOM 544 C CA . ILE A 1 70 ? -1.724 -7.768 -0.044 1.00 94.06 70 ILE A CA 1
ATOM 545 C C . ILE A 1 70 ? -0.977 -9.086 -0.288 1.00 94.06 70 ILE A C 1
ATOM 547 O O . ILE A 1 70 ? -0.047 -9.137 -1.085 1.00 94.06 70 ILE A O 1
ATOM 551 N N . GLN A 1 71 ? -1.379 -10.174 0.378 1.00 91.75 71 GLN A N 1
ATOM 552 C CA . GLN A 1 71 ? -0.704 -11.471 0.238 1.00 91.75 71 GLN A CA 1
ATOM 553 C C . GLN A 1 71 ? -0.800 -12.029 -1.180 1.00 91.75 71 GLN A C 1
ATOM 555 O O . GLN A 1 71 ? 0.180 -12.585 -1.679 1.00 91.75 71 GLN A O 1
ATOM 560 N N . LYS A 1 72 ? -1.964 -11.892 -1.822 1.00 92.06 72 LYS A N 1
ATOM 561 C CA . LYS A 1 72 ? -2.148 -12.289 -3.218 1.00 92.06 72 LYS A CA 1
ATOM 562 C C . LYS A 1 72 ? -1.242 -11.457 -4.122 1.00 92.06 72 LYS A C 1
ATOM 564 O O . LYS A 1 72 ? -0.461 -12.029 -4.871 1.00 92.06 72 LYS A O 1
ATOM 569 N N . PHE A 1 73 ? -1.285 -10.138 -3.966 1.00 91.50 73 PHE A N 1
ATOM 570 C CA . PHE A 1 73 ? -0.503 -9.203 -4.762 1.00 91.50 73 PHE A CA 1
ATOM 571 C C . PHE A 1 73 ? 1.006 -9.465 -4.669 1.00 91.50 73 PHE A C 1
ATOM 573 O O . PHE A 1 73 ? 1.648 -9.669 -5.691 1.00 91.50 73 PHE A O 1
ATOM 580 N N . LEU A 1 74 ? 1.560 -9.588 -3.457 1.00 90.25 74 LEU A N 1
ATOM 581 C CA . LEU A 1 74 ? 2.979 -9.917 -3.256 1.00 90.25 74 LEU A CA 1
ATOM 582 C C . LEU A 1 74 ? 3.361 -11.278 -3.862 1.00 90.25 74 LEU A C 1
ATOM 584 O O . LEU A 1 74 ? 4.459 -11.449 -4.388 1.00 90.25 74 LEU A O 1
ATOM 588 N N . SER A 1 75 ? 2.456 -12.259 -3.796 1.00 89.12 75 SER A N 1
ATOM 589 C CA . SER A 1 75 ? 2.696 -13.582 -4.385 1.00 89.12 75 SER A CA 1
ATOM 590 C C . SER A 1 75 ? 2.727 -13.537 -5.910 1.00 89.12 75 SER A C 1
ATOM 592 O O . SER A 1 75 ? 3.499 -14.273 -6.519 1.00 89.12 75 SER A O 1
ATOM 594 N N . ASP A 1 76 ? 1.881 -12.713 -6.524 1.00 87.94 76 ASP A N 1
ATOM 595 C CA . ASP A 1 76 ? 1.811 -12.564 -7.976 1.00 87.94 76 ASP A CA 1
ATOM 596 C C . ASP A 1 76 ? 2.970 -11.705 -8.499 1.00 87.94 76 ASP A C 1
ATOM 598 O O . ASP A 1 76 ? 3.622 -12.102 -9.465 1.00 87.94 76 ASP A O 1
ATOM 602 N N . LEU A 1 77 ? 3.324 -10.630 -7.787 1.00 86.44 77 LEU A N 1
ATOM 603 C CA . LEU A 1 77 ? 4.495 -9.800 -8.072 1.00 86.44 77 LEU A CA 1
ATOM 604 C C . LEU A 1 77 ? 5.772 -10.651 -8.128 1.00 86.44 77 LEU A C 1
ATOM 606 O O . LEU A 1 77 ? 6.462 -10.655 -9.143 1.00 86.44 77 LEU A O 1
ATOM 610 N N . LYS A 1 78 ? 6.014 -11.486 -7.107 1.00 84.38 78 LYS A N 1
ATOM 611 C CA . LYS A 1 78 ? 7.194 -12.366 -7.033 1.00 84.38 78 LYS A CA 1
ATOM 612 C C . LYS A 1 78 ? 7.294 -13.379 -8.183 1.00 84.38 78 LYS A C 1
ATOM 614 O O . LYS A 1 78 ? 8.393 -13.766 -8.572 1.00 84.38 78 LYS A O 1
ATOM 619 N N . LYS A 1 79 ? 6.166 -13.846 -8.731 1.00 81.62 79 LYS A N 1
ATOM 620 C CA . LYS A 1 79 ? 6.167 -14.750 -9.900 1.00 81.62 79 LYS A CA 1
ATOM 621 C C . LYS A 1 79 ? 6.579 -14.029 -11.183 1.00 81.62 79 LYS A C 1
ATOM 623 O O . LYS A 1 79 ? 7.091 -14.683 -12.091 1.00 81.62 79 LYS A O 1
ATOM 628 N N . ASN A 1 80 ? 6.322 -12.726 -11.263 1.00 70.62 80 ASN A N 1
ATOM 629 C CA . ASN A 1 80 ? 6.602 -11.912 -12.438 1.00 70.62 80 ASN A CA 1
ATOM 630 C C . ASN A 1 80 ? 8.054 -11.413 -12.450 1.00 70.62 80 ASN A C 1
ATOM 632 O O . ASN A 1 80 ? 8.682 -11.462 -13.501 1.00 70.62 80 ASN A O 1
ATOM 636 N N . THR A 1 81 ? 8.631 -11.056 -11.297 1.00 68.31 81 THR A N 1
ATOM 637 C CA . THR A 1 81 ? 10.027 -10.577 -11.208 1.00 68.31 81 THR A CA 1
ATOM 638 C C . THR A 1 81 ? 11.065 -11.671 -11.495 1.00 68.31 81 THR A C 1
ATOM 640 O O . THR A 1 81 ? 12.103 -11.398 -12.084 1.00 68.31 81 THR A O 1
ATOM 643 N N . ASN A 1 82 ? 10.779 -12.938 -11.164 1.00 59.56 82 ASN A N 1
ATOM 644 C CA . ASN A 1 82 ? 11.712 -14.063 -11.360 1.00 59.56 82 ASN A CA 1
ATOM 645 C C . ASN A 1 82 ? 11.951 -14.468 -12.831 1.00 59.56 82 ASN A C 1
ATOM 647 O O . ASN A 1 82 ? 12.724 -15.391 -13.086 1.00 59.56 82 ASN A O 1
ATOM 651 N N . LYS A 1 83 ? 11.266 -13.844 -13.795 1.00 57.44 83 LYS A N 1
ATOM 652 C CA . LYS A 1 83 ? 11.365 -14.184 -15.225 1.00 57.44 83 LYS A CA 1
ATOM 653 C C . LYS A 1 83 ? 12.357 -13.308 -16.001 1.00 57.44 83 LYS A C 1
ATOM 655 O O . LYS A 1 83 ? 12.669 -13.645 -17.135 1.00 57.44 83 LYS A O 1
ATOM 660 N N . ASN A 1 84 ? 12.881 -12.242 -15.392 1.00 54.47 84 ASN A N 1
ATOM 661 C CA . ASN A 1 84 ? 13.608 -11.172 -16.087 1.00 54.47 84 ASN A CA 1
ATOM 662 C C . ASN A 1 84 ? 15.099 -11.120 -15.704 1.00 54.47 84 ASN A C 1
ATOM 664 O O . ASN A 1 84 ? 15.634 -10.050 -15.436 1.00 54.47 84 ASN A O 1
ATOM 668 N N . ASN A 1 85 ? 15.761 -12.279 -15.629 1.00 49.56 85 ASN A N 1
ATOM 669 C CA . ASN A 1 85 ? 17.149 -12.392 -15.153 1.00 49.56 85 ASN A CA 1
ATOM 670 C C . ASN A 1 85 ? 18.217 -12.334 -16.254 1.00 49.56 85 ASN A C 1
ATOM 672 O O . ASN A 1 85 ? 19.375 -12.629 -15.964 1.00 49.56 85 ASN A O 1
ATOM 676 N N . ASP A 1 86 ? 17.860 -11.982 -17.488 1.00 55.97 86 ASP A N 1
ATOM 677 C CA . ASP A 1 86 ? 18.830 -11.954 -18.578 1.00 55.97 86 ASP A CA 1
ATOM 678 C C . ASP A 1 86 ? 19.033 -10.536 -19.120 1.00 55.97 86 ASP A C 1
ATOM 680 O O . ASP A 1 86 ? 18.078 -9.823 -19.426 1.00 55.97 86 ASP A O 1
ATOM 684 N N . LEU A 1 87 ? 20.314 -10.187 -19.217 1.00 49.25 87 LEU A N 1
ATOM 685 C CA . LEU A 1 87 ? 20.928 -8.954 -19.702 1.00 49.25 87 LEU A CA 1
ATOM 686 C C . LEU A 1 87 ? 20.834 -7.667 -18.851 1.00 49.25 87 LEU A C 1
ATOM 688 O O . LEU A 1 87 ? 19.807 -7.010 -18.719 1.00 49.25 87 LEU A O 1
ATOM 692 N N . VAL A 1 88 ? 22.039 -7.273 -18.418 1.00 47.06 88 VAL A N 1
ATOM 693 C CA . VAL A 1 88 ? 22.507 -5.944 -17.991 1.00 47.06 88 VAL A CA 1
ATOM 694 C C . VAL A 1 88 ? 21.922 -5.420 -16.672 1.00 47.06 88 VAL A C 1
ATOM 696 O O . VAL A 1 88 ? 20.798 -4.934 -16.566 1.00 47.06 88 VAL A O 1
ATOM 699 N N . SER A 1 89 ? 22.780 -5.458 -15.647 1.00 56.19 89 SER A N 1
ATOM 700 C CA . SER A 1 89 ? 22.659 -4.684 -14.408 1.00 56.19 89 SER A CA 1
ATOM 701 C C . SER A 1 89 ? 22.860 -3.198 -14.712 1.00 56.19 89 SER A C 1
ATOM 703 O O . SER A 1 89 ? 23.892 -2.624 -14.369 1.00 56.19 89 SER A O 1
ATOM 705 N N . ASP A 1 90 ? 21.901 -2.594 -15.403 1.00 68.12 90 ASP A N 1
ATOM 706 C CA . ASP A 1 90 ? 21.877 -1.152 -15.596 1.00 68.12 90 ASP A CA 1
ATOM 707 C C . ASP A 1 90 ? 21.220 -0.473 -14.386 1.00 68.12 90 ASP A C 1
ATOM 709 O O . ASP A 1 90 ? 20.408 -1.083 -13.681 1.00 68.12 90 ASP A O 1
ATOM 713 N N . VAL A 1 91 ? 21.549 0.797 -14.148 1.00 67.44 91 VAL A N 1
ATOM 714 C CA . VAL A 1 91 ? 21.062 1.609 -13.010 1.00 67.44 91 VAL A CA 1
ATOM 715 C C . VAL A 1 91 ? 19.534 1.538 -12.863 1.00 67.44 91 VAL A C 1
ATOM 717 O O . VAL A 1 91 ? 18.995 1.579 -11.758 1.00 67.44 91 VAL A O 1
ATOM 720 N N . LEU A 1 92 ? 18.812 1.365 -13.971 1.00 73.50 92 LEU A N 1
ATOM 721 C CA . LEU A 1 92 ? 17.356 1.245 -13.987 1.00 73.50 92 LEU A CA 1
ATOM 722 C C . LEU A 1 92 ? 16.832 -0.002 -13.261 1.00 73.50 92 LEU A C 1
ATOM 724 O O . LEU A 1 92 ? 15.789 0.076 -12.611 1.00 73.50 92 LEU A O 1
ATOM 728 N N . THR A 1 93 ? 17.551 -1.124 -13.314 1.00 77.88 93 THR A N 1
ATOM 729 C CA . THR A 1 93 ? 17.181 -2.347 -12.584 1.00 77.88 93 THR A CA 1
ATOM 730 C C . THR A 1 93 ? 17.331 -2.143 -11.073 1.00 77.88 93 THR A C 1
ATOM 732 O O . THR A 1 93 ? 16.508 -2.625 -10.296 1.00 77.88 93 THR A O 1
ATOM 735 N N . GLU A 1 94 ? 18.330 -1.371 -10.637 1.00 79.62 94 GLU A N 1
ATOM 736 C CA . GLU A 1 94 ? 18.504 -1.006 -9.226 1.00 79.62 94 GLU A CA 1
ATOM 737 C C . GLU A 1 94 ? 17.396 -0.059 -8.742 1.00 79.62 94 GLU A C 1
ATOM 739 O O . GLU A 1 94 ? 16.853 -0.244 -7.649 1.00 79.62 94 GLU A O 1
ATOM 744 N N . VAL A 1 95 ? 17.005 0.917 -9.569 1.00 81.31 95 VAL A N 1
ATOM 745 C CA . VAL A 1 95 ? 15.881 1.823 -9.276 1.00 81.31 95 VAL A CA 1
ATOM 746 C C . VAL A 1 95 ? 14.570 1.046 -9.159 1.00 81.31 95 VAL A C 1
ATOM 748 O O . VAL A 1 95 ? 13.812 1.271 -8.212 1.00 81.31 95 VAL A O 1
ATOM 751 N N . GLU A 1 96 ? 14.309 0.111 -10.075 1.00 86.12 96 GLU A N 1
ATOM 752 C CA . GLU A 1 96 ? 13.144 -0.777 -10.018 1.00 86.12 96 GLU A CA 1
ATOM 753 C C . GLU A 1 96 ? 13.154 -1.612 -8.734 1.00 86.12 96 GLU A C 1
ATOM 755 O O . GLU A 1 96 ? 12.194 -1.560 -7.965 1.00 86.12 96 GLU A O 1
ATOM 760 N N . ALA A 1 97 ? 14.252 -2.322 -8.456 1.00 86.50 97 ALA A N 1
ATOM 761 C CA . ALA A 1 97 ? 14.385 -3.167 -7.272 1.00 86.50 97 ALA A CA 1
ATOM 762 C C . ALA A 1 97 ? 14.210 -2.369 -5.971 1.00 86.50 97 ALA A C 1
ATOM 764 O O . ALA A 1 97 ? 13.500 -2.804 -5.064 1.00 86.50 97 ALA A O 1
ATOM 765 N N . THR A 1 98 ? 14.797 -1.173 -5.894 1.00 86.62 98 THR A N 1
ATOM 766 C CA . THR A 1 98 ? 14.661 -0.274 -4.740 1.00 86.62 98 THR A CA 1
ATOM 767 C C . THR A 1 98 ? 13.219 0.196 -4.572 1.00 86.62 98 THR A C 1
ATOM 769 O O . THR A 1 98 ? 12.677 0.159 -3.467 1.00 86.62 98 THR A O 1
ATOM 772 N N . THR A 1 99 ? 12.564 0.591 -5.666 1.00 88.88 99 THR A N 1
ATOM 773 C CA . THR A 1 99 ? 11.160 1.028 -5.656 1.00 88.88 99 THR A CA 1
ATOM 774 C C . THR A 1 99 ? 10.237 -0.107 -5.207 1.00 88.88 99 THR A C 1
ATOM 776 O O . THR A 1 99 ? 9.398 0.088 -4.326 1.00 88.88 99 THR A O 1
ATOM 779 N N . LEU A 1 100 ? 10.439 -1.318 -5.735 1.00 90.44 100 LEU A N 1
ATOM 780 C CA . LEU A 1 100 ? 9.701 -2.511 -5.325 1.00 90.44 100 LEU A CA 1
ATOM 781 C C . LEU A 1 100 ? 9.949 -2.855 -3.852 1.00 90.44 100 LEU A C 1
ATOM 783 O O . LEU A 1 100 ? 8.992 -3.137 -3.139 1.00 90.44 100 LEU A O 1
ATOM 787 N N . ALA A 1 101 ? 11.182 -2.762 -3.353 1.00 89.50 101 ALA A N 1
ATOM 788 C CA . ALA A 1 101 ? 11.484 -3.004 -1.942 1.00 89.50 101 ALA A CA 1
ATOM 789 C C . ALA A 1 101 ? 10.768 -2.007 -1.009 1.00 89.50 101 ALA A C 1
ATOM 791 O O . ALA A 1 101 ? 10.252 -2.388 0.047 1.00 89.50 101 ALA A O 1
ATOM 792 N N . VAL A 1 102 ? 10.677 -0.731 -1.404 1.00 90.00 102 VAL A N 1
ATOM 793 C CA . VAL A 1 102 ? 9.893 0.280 -0.674 1.00 90.00 102 VAL A CA 1
ATOM 794 C C . VAL A 1 102 ? 8.411 -0.098 -0.669 1.00 90.00 102 VAL A C 1
ATOM 796 O O . VAL A 1 102 ? 7.779 -0.106 0.389 1.00 90.00 102 VAL A O 1
ATOM 799 N N . PHE A 1 103 ? 7.858 -0.473 -1.819 1.00 91.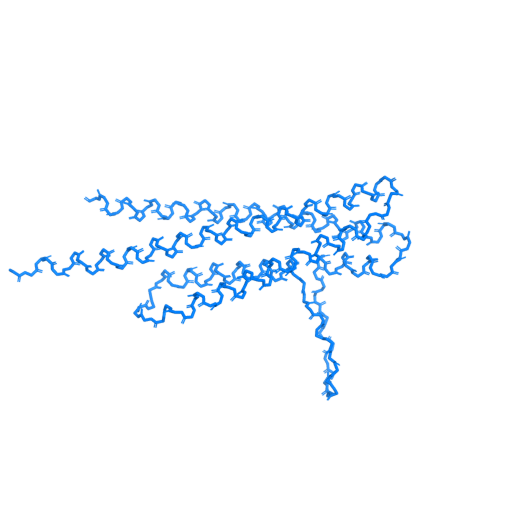94 103 PHE A N 1
ATOM 800 C CA . PHE A 1 103 ? 6.472 -0.923 -1.946 1.00 91.94 103 PHE A CA 1
ATOM 801 C C . PHE A 1 103 ? 6.167 -2.169 -1.109 1.00 91.94 103 PHE A C 1
ATOM 803 O O . PHE A 1 103 ? 5.165 -2.206 -0.390 1.00 91.94 103 PHE A O 1
ATOM 810 N N . GLU A 1 104 ? 7.052 -3.163 -1.124 1.00 91.12 104 GLU A N 1
ATOM 811 C CA . GLU A 1 104 ? 6.960 -4.350 -0.277 1.00 91.12 104 GLU A CA 1
ATOM 812 C C . GLU A 1 104 ? 6.986 -3.989 1.210 1.00 91.12 104 GLU A C 1
ATOM 814 O O . GLU A 1 104 ? 6.234 -4.573 1.996 1.00 91.12 104 GLU A O 1
ATOM 819 N N . SER A 1 105 ? 7.800 -3.008 1.606 1.00 89.50 105 SER A N 1
ATOM 820 C CA . SER A 1 105 ? 7.856 -2.506 2.981 1.00 89.50 105 SER A CA 1
ATOM 821 C C . SER A 1 105 ? 6.531 -1.864 3.406 1.00 89.50 105 SER A C 1
ATOM 823 O O . SER A 1 105 ? 5.995 -2.211 4.463 1.00 89.50 105 SER A O 1
ATOM 825 N N . VAL A 1 106 ? 5.930 -1.019 2.558 1.00 91.62 106 VAL A N 1
ATOM 826 C CA . VAL A 1 106 ? 4.605 -0.414 2.804 1.00 91.62 106 VAL A CA 1
ATOM 827 C C . VAL A 1 106 ? 3.535 -1.497 2.960 1.00 91.62 106 VAL A C 1
ATOM 829 O O . VAL A 1 106 ? 2.796 -1.527 3.946 1.00 91.62 106 VAL A O 1
ATOM 832 N N . LEU A 1 107 ? 3.482 -2.450 2.033 1.00 92.00 107 LEU A N 1
ATOM 833 C CA . LEU A 1 107 ? 2.537 -3.567 2.077 1.00 92.00 107 LEU A CA 1
ATOM 834 C C . LEU A 1 107 ? 2.757 -4.467 3.308 1.00 92.00 107 LEU A C 1
ATOM 836 O O . LEU A 1 107 ? 1.803 -4.961 3.921 1.00 92.00 107 LEU A O 1
ATOM 840 N N . SER A 1 108 ? 4.007 -4.660 3.721 1.00 88.69 108 SER A N 1
ATOM 841 C CA . SER A 1 108 ? 4.366 -5.423 4.920 1.00 88.69 108 SER A CA 1
ATOM 842 C C . SER A 1 108 ? 3.950 -4.705 6.204 1.00 88.69 108 SER A C 1
ATOM 844 O O . SER A 1 108 ? 3.392 -5.340 7.104 1.00 88.69 108 SER A O 1
ATOM 846 N N . PHE A 1 109 ? 4.132 -3.383 6.272 1.00 89.56 109 PHE A N 1
ATOM 847 C CA . PHE A 1 109 ? 3.629 -2.550 7.365 1.00 89.56 109 PHE A CA 1
ATOM 848 C C . PHE A 1 109 ? 2.115 -2.731 7.529 1.00 89.56 109 PHE A C 1
ATOM 850 O O . PHE A 1 109 ? 1.639 -3.021 8.631 1.00 89.56 109 PHE A O 1
ATOM 857 N N . LEU A 1 110 ? 1.372 -2.664 6.420 1.00 90.06 110 LEU A N 1
ATOM 858 C CA . LEU A 1 110 ? -0.082 -2.801 6.417 1.00 90.06 110 LEU A CA 1
ATOM 859 C C . LEU A 1 110 ? -0.552 -4.218 6.698 1.00 90.06 110 LEU A C 1
ATOM 861 O O . LEU A 1 110 ? -1.601 -4.383 7.302 1.00 90.06 110 LEU A O 1
ATOM 865 N N . SER A 1 111 ? 0.157 -5.259 6.269 1.00 85.50 111 SER A N 1
ATOM 866 C CA . SER A 1 111 ? -0.279 -6.640 6.504 1.00 85.50 111 SER A CA 1
ATOM 867 C C . SER A 1 111 ? -0.005 -7.127 7.929 1.00 85.50 111 SER A C 1
ATOM 869 O O . SER A 1 111 ? -0.686 -8.059 8.361 1.00 85.50 111 SER A O 1
ATOM 871 N N . ALA A 1 112 ? 0.833 -6.409 8.692 1.00 69.56 112 ALA A N 1
ATOM 872 C CA . ALA A 1 112 ? 1.373 -6.777 10.001 1.00 69.56 112 ALA A CA 1
ATOM 873 C C . ALA A 1 112 ? 2.066 -8.156 9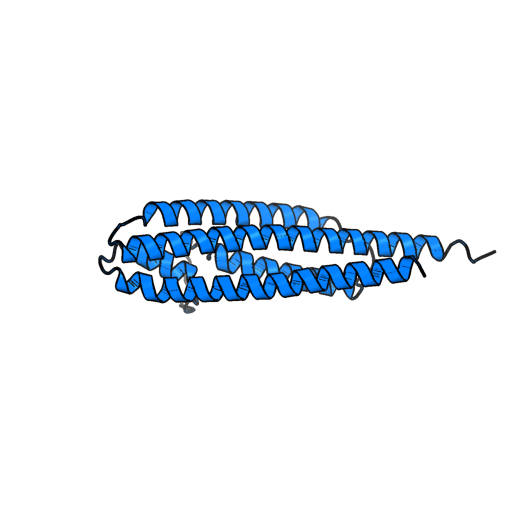.984 1.00 69.56 112 ALA A C 1
ATOM 875 O O . ALA A 1 112 ? 1.663 -9.074 9.262 1.00 69.56 112 ALA A O 1
ATOM 876 N N . PRO A 1 113 ? 3.112 -8.377 10.797 1.00 54.56 113 PRO A N 1
ATOM 877 C CA . PRO A 1 113 ? 3.726 -9.690 10.862 1.00 54.56 113 PRO A CA 1
ATOM 878 C C . PRO A 1 113 ? 2.667 -10.714 11.276 1.00 54.56 113 PRO A C 1
ATOM 880 O O . PRO A 1 113 ? 2.060 -10.601 12.347 1.00 54.56 113 PRO A O 1
ATOM 883 N N . LYS A 1 114 ? 2.473 -11.769 10.472 1.00 47.97 114 LYS A N 1
ATOM 884 C CA . LYS A 1 114 ? 1.922 -13.009 11.022 1.00 47.97 114 LYS A CA 1
ATOM 885 C C . LYS A 1 114 ? 2.825 -13.326 12.209 1.00 47.97 114 LYS A C 1
ATOM 887 O O . LYS A 1 114 ? 4.005 -13.613 12.006 1.00 47.97 114 LYS A O 1
ATOM 892 N N . LYS A 1 115 ? 2.300 -13.293 13.439 1.00 41.81 115 LYS A N 1
ATOM 893 C CA . LYS A 1 115 ? 2.896 -14.096 14.504 1.00 41.81 115 LYS A CA 1
ATOM 894 C C . LYS A 1 115 ? 2.895 -15.503 13.928 1.00 41.81 115 LYS A C 1
ATOM 896 O O . LYS A 1 115 ? 1.843 -16.136 13.859 1.00 41.81 115 LYS A O 1
ATOM 901 N N . ARG A 1 116 ? 4.039 -15.959 13.405 1.00 32.59 116 ARG A N 1
ATOM 902 C CA . ARG A 1 116 ? 4.250 -17.385 13.209 1.00 32.59 116 ARG A CA 1
ATOM 903 C C . ARG A 1 116 ? 3.964 -17.944 14.587 1.00 32.59 116 ARG A C 1
ATOM 905 O O . ARG A 1 116 ? 4.632 -17.568 15.548 1.00 32.59 116 ARG A O 1
ATOM 912 N N . SER A 1 117 ? 2.892 -18.716 14.697 1.00 37.88 117 SER A N 1
ATOM 913 C CA . SER A 1 117 ? 2.712 -19.597 15.831 1.00 37.88 117 SER A CA 1
ATOM 914 C C . SER A 1 117 ? 3.970 -20.456 15.850 1.00 37.88 117 SER A C 1
ATOM 916 O O . SER A 1 117 ? 4.112 -21.374 15.046 1.00 37.88 117 SER A O 1
ATOM 918 N N . LEU A 1 118 ? 4.953 -20.059 16.657 1.00 38.44 118 LEU A N 1
ATOM 919 C CA . LEU A 1 118 ? 6.138 -20.849 16.918 1.00 38.44 118 LEU A CA 1
ATOM 920 C C . LEU A 1 118 ? 5.690 -21.972 17.848 1.00 38.44 118 LEU A C 1
ATOM 922 O O . LEU A 1 118 ? 6.035 -22.008 19.022 1.00 38.44 118 LEU A O 1
ATOM 926 N N . VAL A 1 119 ? 4.952 -22.933 17.294 1.00 39.50 119 VAL A N 1
ATOM 927 C CA . VAL A 1 119 ? 5.060 -24.316 17.752 1.00 39.50 119 VAL A CA 1
ATOM 928 C C . VAL A 1 119 ? 6.349 -24.867 17.145 1.00 39.50 119 VAL A C 1
ATOM 930 O O . VAL A 1 119 ? 6.353 -25.747 16.298 1.00 39.50 119 VAL A O 1
ATOM 933 N N . SER A 1 120 ? 7.469 -24.266 17.532 1.00 40.38 120 SER A N 1
ATOM 934 C CA . SER A 1 120 ? 8.798 -24.813 17.326 1.00 40.38 120 SER A CA 1
ATOM 935 C C . SER A 1 120 ? 9.502 -24.655 18.654 1.00 40.38 120 SER A C 1
ATOM 937 O O . SER A 1 120 ? 9.974 -23.577 19.009 1.00 40.38 120 SER A O 1
ATOM 939 N N . LYS A 1 121 ? 9.506 -25.748 19.415 1.00 43.75 121 LYS A N 1
ATOM 940 C CA . LYS A 1 121 ? 10.439 -25.961 20.513 1.00 43.75 121 LYS A CA 1
ATOM 941 C C . LYS A 1 121 ? 11.853 -25.734 19.973 1.00 43.75 121 LYS A C 1
ATOM 943 O O . LYS A 1 121 ? 12.378 -26.640 19.344 1.00 43.75 121 LYS A O 1
ATOM 948 N N . LEU A 1 122 ? 12.462 -24.576 20.216 1.00 40.16 122 LEU A N 1
ATOM 949 C CA . LEU A 1 122 ? 13.896 -24.512 20.487 1.00 40.16 122 LEU A CA 1
ATOM 950 C C . LEU A 1 122 ? 14.288 -23.171 21.108 1.00 40.16 122 LEU A C 1
ATOM 952 O O . LEU A 1 122 ? 13.861 -22.098 20.695 1.00 40.16 122 LEU A O 1
ATOM 956 N N . THR A 1 123 ? 15.103 -23.284 22.140 1.00 49.00 123 THR A N 1
ATOM 957 C CA . THR A 1 123 ? 15.670 -22.243 22.986 1.00 49.00 123 THR A CA 1
ATOM 958 C C . THR A 1 123 ? 16.490 -21.215 22.213 1.00 49.00 123 THR A C 1
ATOM 960 O O . THR A 1 123 ? 17.548 -21.549 21.690 1.00 49.00 123 THR A O 1
ATOM 963 N N . THR A 1 124 ? 16.100 -19.942 22.257 1.00 33.50 124 THR A N 1
ATOM 964 C CA . THR A 1 124 ? 17.051 -18.818 22.277 1.00 33.50 124 THR A CA 1
ATOM 965 C C . THR A 1 124 ? 16.384 -17.632 22.970 1.00 33.50 124 THR A C 1
ATOM 967 O O . THR A 1 124 ? 15.419 -17.057 22.470 1.00 33.50 124 THR A O 1
ATOM 970 N N . LYS A 1 125 ? 16.884 -17.290 24.164 1.0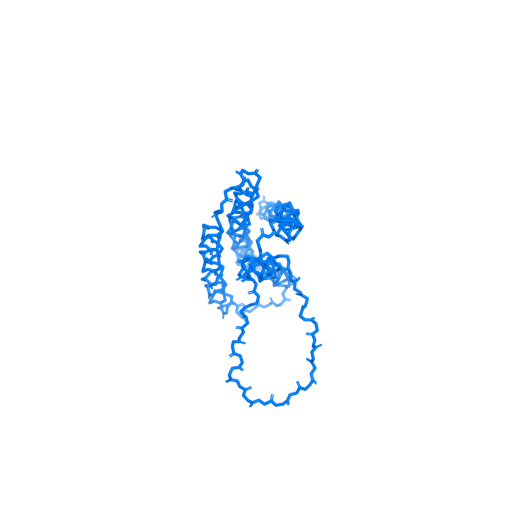0 42.75 125 LYS A N 1
ATOM 971 C CA . LYS A 1 125 ? 16.676 -15.980 24.784 1.00 42.75 125 LYS A CA 1
ATOM 972 C C . LYS A 1 125 ? 17.181 -14.941 23.793 1.00 42.75 125 LYS A C 1
ATOM 974 O O . LYS A 1 125 ? 18.371 -14.941 23.532 1.00 42.75 125 LYS A O 1
ATOM 979 N N . ASN A 1 126 ? 16.274 -14.137 23.254 1.00 33.56 126 ASN A N 1
ATOM 980 C CA . ASN A 1 126 ? 16.461 -12.751 22.833 1.00 33.56 126 ASN A CA 1
ATOM 981 C C . ASN A 1 126 ? 15.054 -12.226 22.540 1.00 33.56 126 ASN A C 1
ATOM 983 O O . ASN A 1 126 ? 14.540 -12.375 21.434 1.00 33.56 126 ASN A O 1
ATOM 987 N N . SER A 1 127 ? 14.400 -11.667 23.563 1.00 38.62 127 SER A N 1
ATOM 988 C CA . SER A 1 127 ? 13.235 -10.802 23.361 1.00 38.62 127 SER A CA 1
ATOM 989 C C . SER A 1 127 ? 13.729 -9.545 22.653 1.00 38.62 127 SER A C 1
ATOM 991 O O . SER A 1 127 ? 13.978 -8.521 23.282 1.00 38.62 127 SER A O 1
ATOM 993 N N . THR A 1 128 ? 13.912 -9.616 21.337 1.00 37.38 128 THR A N 1
ATOM 994 C CA . THR A 1 128 ? 13.839 -8.420 20.511 1.00 37.38 128 THR A CA 1
ATOM 995 C C . THR A 1 128 ? 12.443 -7.865 20.739 1.00 37.38 128 THR A C 1
ATOM 997 O O . THR A 1 128 ? 11.450 -8.528 20.434 1.00 37.38 128 THR A O 1
ATOM 1000 N N . GLN A 1 129 ? 12.359 -6.684 21.357 1.00 37.62 129 GLN A N 1
ATOM 1001 C CA . GLN A 1 129 ? 11.152 -5.869 21.334 1.00 37.62 129 GLN A CA 1
ATOM 1002 C C . GLN A 1 129 ? 10.728 -5.781 19.871 1.00 37.62 129 GLN A C 1
ATOM 1004 O O . GLN A 1 129 ? 11.327 -5.059 19.079 1.00 37.62 129 GLN A O 1
ATOM 1009 N N . GLN A 1 130 ? 9.750 -6.597 19.488 1.00 47.22 130 GLN A N 1
ATOM 1010 C CA . GLN A 1 130 ? 9.131 -6.508 18.184 1.00 47.22 130 GLN A CA 1
ATOM 1011 C C . GLN A 1 130 ? 8.568 -5.094 18.138 1.00 47.22 130 GLN A C 1
ATOM 1013 O O . GLN A 1 130 ? 7.677 -4.788 18.927 1.00 47.22 130 GLN A O 1
ATOM 1018 N N . VAL A 1 131 ? 9.148 -4.214 17.317 1.00 54.47 131 VAL A N 1
ATOM 1019 C CA . VAL A 1 131 ? 8.619 -2.865 17.109 1.00 54.47 131 VAL A CA 1
ATOM 1020 C C . VAL A 1 131 ? 7.195 -3.059 16.609 1.00 54.47 131 VAL A C 1
ATOM 1022 O O . VAL A 1 131 ? 6.957 -3.466 15.473 1.00 54.47 131 VAL A O 1
ATOM 1025 N N . VAL A 1 132 ? 6.241 -2.910 17.524 1.00 69.25 132 VAL A N 1
ATOM 1026 C CA . VAL A 1 132 ? 4.829 -3.116 17.244 1.00 69.25 132 VAL A CA 1
ATOM 1027 C C . VAL A 1 132 ? 4.398 -1.894 16.453 1.00 69.25 132 VAL A C 1
ATOM 1029 O O . VAL A 1 132 ? 4.350 -0.793 17.001 1.00 69.25 132 VAL A O 1
ATOM 1032 N N . ASN A 1 133 ? 4.131 -2.072 15.164 1.00 85.88 133 ASN A N 1
ATOM 1033 C CA . ASN A 1 133 ? 3.606 -0.989 14.345 1.00 85.88 133 ASN A CA 1
ATOM 1034 C C . ASN A 1 133 ? 2.165 -0.637 14.757 1.00 85.88 133 ASN A C 1
ATOM 1036 O O . ASN A 1 133 ? 1.499 -1.379 15.483 1.00 85.88 133 ASN A O 1
ATOM 1040 N N . GLU A 1 134 ? 1.680 0.508 14.298 1.00 87.94 134 GLU A N 1
ATOM 1041 C CA . GLU A 1 134 ? 0.405 1.109 14.699 1.00 87.94 134 GLU A CA 1
ATOM 1042 C C . GLU A 1 134 ? -0.767 0.186 14.364 1.00 87.94 134 GLU A C 1
ATOM 1044 O O . GLU A 1 134 ? -1.647 -0.011 15.199 1.00 87.94 134 GLU A O 1
ATOM 1049 N N . VAL A 1 135 ? -0.707 -0.488 13.212 1.00 87.69 135 VAL A N 1
ATOM 1050 C CA . VAL A 1 135 ? -1.663 -1.533 12.817 1.00 87.69 135 VAL A CA 1
ATOM 1051 C C . VAL A 1 135 ? -1.745 -2.635 13.875 1.00 87.69 135 VAL A C 1
ATOM 1053 O O . VAL A 1 135 ? -2.827 -3.001 14.327 1.00 87.69 135 VAL A O 1
ATOM 1056 N N . THR A 1 136 ? -0.598 -3.146 14.321 1.00 87.88 136 THR A N 1
ATOM 1057 C CA . THR A 1 136 ? -0.543 -4.223 15.315 1.00 87.88 136 THR A CA 1
ATOM 1058 C C . THR A 1 136 ? -0.989 -3.733 16.696 1.00 87.88 136 THR A C 1
ATOM 1060 O O . THR A 1 136 ? -1.622 -4.492 17.429 1.00 87.88 136 THR A O 1
ATOM 1063 N N . LYS A 1 137 ? -0.712 -2.471 17.057 1.00 87.75 137 LYS A N 1
ATOM 1064 C CA . LYS A 1 137 ? -1.208 -1.859 18.304 1.00 87.75 137 LYS A CA 1
ATOM 1065 C C . LYS A 1 137 ? -2.740 -1.799 18.311 1.00 87.75 137 LYS A C 1
ATOM 1067 O O . LYS A 1 137 ? -3.342 -2.226 19.294 1.00 87.75 137 LYS A O 1
ATOM 1072 N N . VAL A 1 138 ? -3.358 -1.350 17.212 1.00 88.50 138 VAL A N 1
ATOM 1073 C CA . VAL A 1 138 ? -4.824 -1.345 17.044 1.00 88.50 138 VAL A CA 1
ATOM 1074 C C . VAL A 1 138 ? -5.378 -2.770 17.132 1.00 88.50 138 VAL A C 1
ATOM 1076 O O . VAL A 1 138 ? -6.276 -3.029 17.931 1.00 88.50 138 VAL A O 1
ATOM 1079 N N . ASP A 1 139 ? -4.794 -3.724 16.400 1.00 88.81 139 ASP A N 1
ATOM 1080 C CA . ASP A 1 139 ? -5.236 -5.125 16.403 1.00 88.81 139 ASP A CA 1
ATOM 1081 C C . ASP A 1 139 ? -5.167 -5.768 17.803 1.00 88.81 139 ASP A C 1
ATOM 1083 O O . ASP A 1 139 ? -6.034 -6.567 18.165 1.00 88.81 139 ASP A O 1
ATOM 1087 N N . ILE A 1 140 ? -4.129 -5.467 18.594 1.00 86.44 140 ILE A N 1
ATOM 1088 C CA . ILE A 1 140 ? -3.976 -5.977 19.966 1.00 86.44 140 ILE A CA 1
ATOM 1089 C C . ILE A 1 140 ? -5.040 -5.373 20.884 1.00 86.44 140 ILE A C 1
ATOM 1091 O O . ILE A 1 140 ? -5.690 -6.126 21.610 1.00 86.44 140 ILE A O 1
ATOM 1095 N N . ALA A 1 141 ? -5.232 -4.053 20.830 1.00 85.38 141 ALA A N 1
ATOM 1096 C CA . ALA A 1 141 ? -6.200 -3.347 21.666 1.00 85.38 141 ALA A CA 1
ATOM 1097 C C . ALA A 1 141 ? -7.645 -3.797 21.383 1.00 85.38 141 ALA A C 1
ATOM 1099 O O . ALA A 1 141 ? -8.437 -3.970 22.307 1.00 85.38 141 ALA A O 1
ATOM 1100 N N . LEU A 1 142 ? -7.977 -4.080 20.119 1.00 85.56 142 LEU A N 1
ATOM 1101 C CA . LEU A 1 142 ? -9.286 -4.621 19.745 1.00 85.56 142 LEU A CA 1
ATOM 1102 C C . LEU A 1 142 ? -9.477 -6.075 20.207 1.00 85.56 142 LEU A C 1
ATOM 1104 O O . LEU A 1 142 ? -10.553 -6.445 20.676 1.00 85.56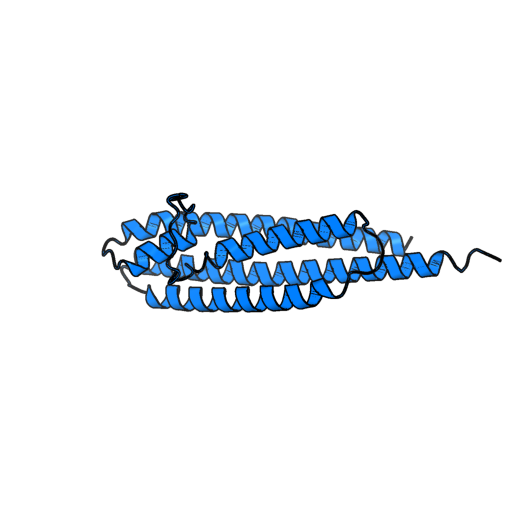 142 LEU A O 1
ATOM 1108 N N . LYS A 1 143 ? -8.439 -6.919 20.113 1.00 82.38 143 LYS A N 1
ATOM 1109 C CA . LYS A 1 143 ? -8.511 -8.337 20.521 1.00 82.38 143 LYS A CA 1
ATOM 1110 C C . LYS A 1 143 ? -8.595 -8.539 22.026 1.00 82.38 143 LYS A C 1
ATOM 1112 O O . LYS A 1 143 ? -9.211 -9.509 22.460 1.00 82.38 143 LYS A O 1
ATOM 1117 N N . SER A 1 144 ? -7.974 -7.667 22.815 1.00 75.50 144 SER A N 1
ATOM 1118 C CA . SER A 1 144 ? -8.021 -7.755 24.276 1.00 75.50 144 SER A CA 1
ATOM 1119 C C . SER A 1 144 ? -9.402 -7.413 24.846 1.00 75.50 144 SER A C 1
ATOM 1121 O O . SER A 1 144 ? -9.604 -7.589 26.045 1.00 75.50 144 SER A O 1
ATOM 1123 N N . LYS A 1 145 ? -10.352 -6.954 24.007 1.00 64.50 145 LYS A N 1
ATOM 1124 C CA . LYS A 1 145 ? -11.682 -6.462 24.405 1.00 64.50 145 LYS A CA 1
ATOM 1125 C C . LYS A 1 145 ? -11.609 -5.476 25.575 1.00 64.50 145 LYS A C 1
ATOM 1127 O O . LYS A 1 145 ? -12.556 -5.382 26.354 1.00 64.50 145 LYS A O 1
ATOM 1132 N N . VAL A 1 146 ? -10.485 -4.764 25.716 1.00 55.50 146 VAL A N 1
ATOM 1133 C CA . VAL A 1 146 ? -10.320 -3.765 26.767 1.00 55.50 146 VAL A CA 1
ATOM 1134 C C . VAL A 1 146 ? -11.391 -2.715 26.521 1.00 55.50 146 VAL A C 1
ATOM 1136 O O . VAL A 1 146 ? -11.446 -2.076 25.475 1.00 55.50 146 VAL A O 1
ATOM 1139 N N . THR A 1 147 ? -12.299 -2.616 27.482 1.00 54.34 147 THR A N 1
ATOM 1140 C CA . THR A 1 147 ? -13.551 -1.856 27.432 1.00 54.34 147 THR A CA 1
ATOM 1141 C C . THR A 1 147 ? -13.351 -0.347 27.330 1.00 54.34 147 THR A C 1
ATOM 1143 O O . THR A 1 147 ? -14.320 0.400 27.209 1.00 54.34 147 THR A O 1
ATOM 1146 N N . GLU A 1 148 ? -12.107 0.127 27.359 1.00 63.03 148 GLU A N 1
ATOM 1147 C CA . GLU A 1 148 ? -11.790 1.535 27.223 1.00 63.03 148 GLU A CA 1
ATOM 1148 C C . GLU A 1 148 ? -11.439 1.870 25.779 1.00 63.03 148 GLU A C 1
ATOM 1150 O O . GLU A 1 148 ? -10.314 1.694 25.318 1.00 63.03 148 GLU A O 1
ATOM 1155 N N . ALA A 1 149 ? -12.410 2.462 25.083 1.00 68.12 149 ALA A N 1
ATOM 1156 C CA . ALA A 1 149 ? -12.229 3.076 23.770 1.00 68.12 149 ALA A CA 1
ATOM 1157 C C . ALA A 1 149 ? -10.987 3.994 23.675 1.00 68.12 149 ALA A C 1
ATOM 1159 O O . ALA A 1 149 ? -10.443 4.188 22.588 1.00 68.12 149 ALA A O 1
ATOM 1160 N N . LYS A 1 150 ? -10.518 4.535 24.809 1.00 72.69 150 LYS A N 1
ATOM 1161 C CA . LYS A 1 150 ? -9.310 5.364 24.920 1.00 72.69 150 LYS A CA 1
ATOM 1162 C C . LYS A 1 150 ? -8.026 4.626 24.522 1.00 72.69 150 LYS A C 1
ATOM 1164 O O . LYS A 1 150 ? -7.172 5.229 23.876 1.00 72.69 150 LYS A O 1
ATOM 1169 N N . GLU A 1 151 ? -7.918 3.333 24.825 1.00 80.88 151 GLU A N 1
ATOM 1170 C CA . GLU A 1 151 ? -6.727 2.526 24.519 1.00 80.88 151 GLU A CA 1
ATOM 1171 C C . GLU A 1 151 ? -6.573 2.260 23.012 1.00 80.88 151 GLU A C 1
ATOM 1173 O O . GLU A 1 151 ? -5.459 2.131 22.506 1.00 80.88 151 GLU A O 1
ATOM 1178 N N . VAL A 1 152 ? -7.686 2.243 22.266 1.00 86.44 152 VAL A N 1
ATOM 1179 C CA . VAL A 1 152 ? -7.687 2.080 20.801 1.00 86.44 152 VAL A CA 1
ATOM 1180 C C . VAL A 1 152 ? -7.483 3.419 20.084 1.00 86.44 152 VAL A C 1
ATOM 1182 O O . VAL A 1 152 ? -6.843 3.459 19.036 1.00 86.44 152 VAL A O 1
ATOM 1185 N N . GLN A 1 153 ? -7.979 4.530 20.637 1.00 87.38 153 GLN A N 1
ATOM 1186 C CA . GLN A 1 153 ? -7.959 5.838 19.966 1.00 87.38 153 GLN A CA 1
ATOM 1187 C C . GLN A 1 153 ? -6.554 6.338 19.628 1.00 87.38 153 GLN A C 1
ATOM 1189 O O . GLN A 1 153 ? -6.326 6.797 18.512 1.00 87.38 153 GLN A O 1
ATOM 1194 N N . LYS A 1 154 ? -5.604 6.250 20.566 1.00 89.12 154 LYS A N 1
ATOM 1195 C CA . LYS A 1 154 ? -4.235 6.739 20.345 1.00 89.12 154 LYS A CA 1
ATOM 1196 C C . LYS A 1 154 ? -3.519 6.008 19.195 1.00 89.12 154 LYS A C 1
ATOM 1198 O O . LYS A 1 154 ? -3.029 6.692 18.296 1.00 89.12 154 LYS A O 1
ATOM 1203 N N . PRO A 1 155 ? -3.434 4.662 19.175 1.00 90.50 155 PRO A N 1
ATOM 1204 C CA . PRO A 1 155 ? -2.807 3.962 18.057 1.00 90.50 155 PRO A CA 1
ATOM 1205 C C . PRO A 1 155 ? -3.609 4.084 16.755 1.00 90.50 155 PRO A C 1
ATOM 1207 O O . PRO A 1 155 ? -3.001 4.095 15.689 1.00 90.50 155 PRO A O 1
ATOM 1210 N N . LEU A 1 156 ? -4.938 4.226 16.822 1.00 92.31 156 LEU A N 1
ATOM 1211 C CA . LEU A 1 156 ? -5.776 4.431 15.640 1.00 92.31 156 LEU A CA 1
ATOM 1212 C C . LEU A 1 156 ? -5.529 5.795 14.982 1.00 92.31 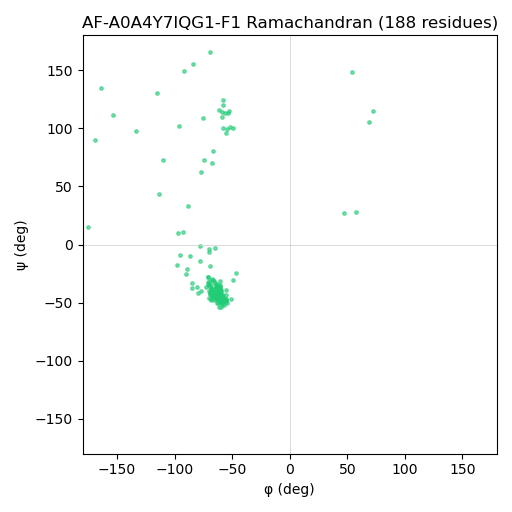156 LEU A C 1
ATOM 1214 O O . LEU A 1 156 ? -5.350 5.856 13.773 1.00 92.31 156 LEU A O 1
ATOM 1218 N N . ALA A 1 157 ? -5.433 6.870 15.767 1.00 92.50 157 ALA A N 1
ATOM 1219 C CA . ALA A 1 157 ? -5.105 8.199 15.251 1.00 92.50 157 ALA A CA 1
ATOM 1220 C C . ALA A 1 157 ? -3.698 8.241 14.629 1.00 92.50 157 ALA A C 1
ATOM 1222 O O . ALA A 1 157 ? -3.506 8.813 13.560 1.00 92.50 157 ALA A O 1
ATOM 1223 N N . ALA A 1 158 ? -2.718 7.586 15.263 1.00 93.38 158 ALA A N 1
ATOM 1224 C CA . ALA A 1 158 ? -1.377 7.454 14.693 1.00 93.38 158 ALA A CA 1
ATOM 1225 C C . ALA A 1 158 ? -1.392 6.664 13.372 1.00 93.38 158 ALA A C 1
ATOM 1227 O O . ALA A 1 158 ? -0.707 7.033 12.422 1.00 93.38 158 ALA A O 1
ATOM 1228 N N . LEU A 1 159 ? -2.204 5.605 13.290 1.00 94.12 159 LEU A N 1
ATOM 1229 C CA . LEU A 1 159 ? -2.383 4.846 12.057 1.00 94.12 159 LEU A CA 1
ATOM 1230 C C . LEU A 1 159 ? -2.977 5.708 10.933 1.00 94.12 159 LEU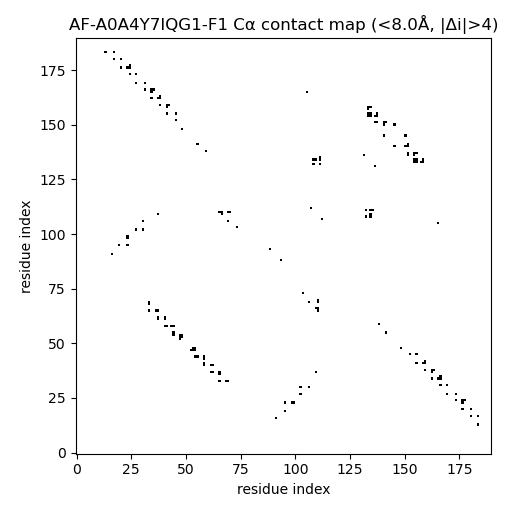 A C 1
ATOM 1232 O O . LEU A 1 159 ? -2.491 5.633 9.810 1.00 94.12 159 LEU A O 1
ATOM 1236 N N . GLU A 1 160 ? -3.993 6.525 11.213 1.00 95.19 160 GLU A N 1
ATOM 1237 C CA . GLU A 1 160 ? -4.601 7.421 10.217 1.00 95.19 160 GLU A CA 1
ATOM 1238 C C . GLU A 1 160 ? -3.596 8.436 9.654 1.00 95.19 160 GLU A C 1
ATOM 1240 O O . GLU A 1 160 ? -3.555 8.639 8.439 1.00 95.19 160 GLU A O 1
ATOM 1245 N N . ILE A 1 161 ? -2.756 9.024 10.513 1.00 94.94 161 ILE A N 1
ATOM 1246 C CA . ILE A 1 161 ? -1.685 9.945 10.098 1.00 94.94 161 ILE A CA 1
ATOM 1247 C C . ILE A 1 161 ? -0.677 9.214 9.207 1.00 94.94 161 ILE A C 1
ATOM 1249 O O . ILE A 1 161 ? -0.415 9.660 8.093 1.00 94.94 161 ILE A O 1
ATOM 1253 N N . ASN A 1 162 ? -0.189 8.049 9.640 1.00 94.25 162 ASN A N 1
ATOM 1254 C CA . ASN A 1 162 ? 0.770 7.263 8.861 1.00 94.25 162 ASN A CA 1
ATOM 1255 C C . ASN A 1 162 ? 0.198 6.857 7.493 1.00 94.25 162 ASN A C 1
ATOM 1257 O O . ASN A 1 162 ? 0.902 6.901 6.489 1.00 94.25 162 ASN A O 1
ATOM 1261 N N . LEU A 1 163 ? -1.081 6.471 7.425 1.00 95.56 163 LEU A N 1
ATOM 1262 C CA . LEU A 1 163 ? -1.746 6.147 6.159 1.00 95.56 163 LEU A CA 1
ATOM 1263 C C . LEU A 1 163 ? -1.825 7.367 5.237 1.00 95.56 163 LEU A C 1
ATOM 1265 O O . LEU A 1 163 ? -1.564 7.245 4.044 1.00 95.56 163 LEU A O 1
ATOM 1269 N N . GLN A 1 164 ? -2.140 8.540 5.786 1.00 95.81 164 GLN A N 1
ATOM 1270 C CA . GLN A 1 164 ? -2.192 9.789 5.032 1.00 95.81 164 GLN A CA 1
ATOM 1271 C C . GLN A 1 164 ? -0.817 10.197 4.480 1.00 95.81 164 GLN A C 1
ATOM 1273 O O . GLN A 1 164 ? -0.734 10.642 3.334 1.00 95.81 164 GLN A O 1
ATOM 1278 N N . GLU A 1 165 ? 0.246 10.050 5.270 1.00 95.69 165 GLU A N 1
ATOM 1279 C CA . GLU A 1 165 ? 1.623 10.322 4.844 1.00 95.69 165 GLU A CA 1
ATOM 1280 C C . GLU A 1 165 ? 2.084 9.329 3.771 1.00 95.69 165 GLU A C 1
ATOM 1282 O O . GLU A 1 165 ? 2.668 9.731 2.765 1.00 95.69 165 GLU A O 1
ATOM 1287 N N . LEU A 1 166 ? 1.759 8.042 3.934 1.00 95.38 166 LEU A N 1
ATOM 1288 C CA . LEU A 1 166 ? 2.047 7.009 2.938 1.00 95.38 166 LEU A CA 1
ATOM 1289 C C . LEU A 1 166 ? 1.325 7.270 1.611 1.00 95.38 166 LEU A C 1
ATOM 1291 O O . LEU A 1 166 ? 1.946 7.138 0.560 1.00 95.38 166 LEU A O 1
ATOM 1295 N N . GLU A 1 167 ? 0.051 7.677 1.635 1.00 95.56 167 GLU A N 1
ATOM 1296 C CA . GLU A 1 167 ? -0.691 8.049 0.420 1.00 95.56 167 GLU A CA 1
ATOM 1297 C C . GLU A 1 167 ? -0.030 9.229 -0.310 1.00 95.56 167 GLU A C 1
ATOM 1299 O O . GLU A 1 167 ? 0.129 9.184 -1.529 1.00 95.56 167 GLU A O 1
ATOM 1304 N N . GLN A 1 168 ? 0.401 10.262 0.421 1.00 96.12 168 GLN A N 1
ATOM 1305 C CA . GLN A 1 168 ? 1.079 11.428 -0.163 1.00 96.12 168 GLN A CA 1
ATOM 1306 C C . GLN A 1 168 ? 2.456 11.069 -0.734 1.00 96.12 168 GLN A C 1
ATOM 1308 O O . GLN A 1 168 ? 2.810 11.493 -1.838 1.00 96.12 168 GLN A O 1
ATOM 1313 N N . GLY A 1 169 ? 3.232 10.266 -0.001 1.00 95.19 169 GLY A N 1
ATOM 1314 C CA . GLY A 1 169 ? 4.525 9.764 -0.457 1.00 95.19 169 GLY A CA 1
ATOM 1315 C C . GLY A 1 169 ? 4.387 8.922 -1.724 1.00 95.19 169 GLY A C 1
ATOM 1316 O O . GLY A 1 169 ? 5.105 9.150 -2.698 1.00 95.19 169 GLY A O 1
ATOM 1317 N N . LEU A 1 170 ? 3.412 8.011 -1.754 1.00 95.50 170 LEU A N 1
ATOM 1318 C CA . LEU A 1 170 ? 3.120 7.176 -2.917 1.00 95.50 170 LEU A CA 1
ATOM 1319 C C . LEU A 1 170 ? 2.686 8.010 -4.126 1.00 95.50 170 LEU A C 1
ATOM 1321 O O . LEU A 1 170 ? 3.139 7.759 -5.238 1.00 95.50 170 LEU A O 1
ATOM 1325 N N . GLU A 1 171 ? 1.860 9.037 -3.922 1.00 95.69 171 GLU A N 1
ATOM 1326 C CA . GLU A 1 171 ? 1.465 9.953 -4.992 1.00 95.69 171 GLU A CA 1
ATOM 1327 C C . GLU A 1 171 ? 2.673 10.713 -5.570 1.00 95.69 171 GLU A C 1
ATOM 1329 O O . GLU A 1 171 ? 2.769 10.925 -6.781 1.00 95.69 171 GLU A O 1
ATOM 1334 N N . SER A 1 172 ? 3.631 11.094 -4.720 1.00 95.38 172 SER A N 1
ATOM 1335 C CA . SER A 1 172 ? 4.894 11.691 -5.162 1.00 95.38 172 SER A CA 1
ATOM 1336 C C . SER A 1 172 ? 5.696 10.735 -6.050 1.00 95.38 172 SER A C 1
ATOM 1338 O O . SER A 1 172 ? 6.123 11.123 -7.141 1.00 95.38 172 SER A O 1
ATOM 1340 N N . VAL A 1 173 ? 5.834 9.471 -5.632 1.00 92.94 173 VAL A N 1
ATOM 1341 C CA . VAL A 1 173 ? 6.508 8.423 -6.416 1.00 92.94 173 VAL A CA 1
ATOM 1342 C C . VAL A 1 173 ? 5.787 8.184 -7.742 1.00 92.94 173 VAL A C 1
ATOM 1344 O O . VAL A 1 173 ? 6.431 8.192 -8.787 1.00 92.94 173 VAL A O 1
ATOM 1347 N N . PHE A 1 174 ? 4.458 8.065 -7.733 1.00 93.81 174 PHE A N 1
ATOM 1348 C CA . PHE A 1 174 ? 3.649 7.896 -8.941 1.00 93.81 174 PHE A CA 1
ATOM 1349 C C . PHE A 1 174 ? 3.886 9.033 -9.944 1.00 93.81 174 PHE A C 1
ATOM 1351 O O . PHE A 1 174 ? 4.191 8.789 -11.110 1.00 93.81 174 PHE A O 1
ATOM 1358 N N . ARG A 1 175 ? 3.842 10.294 -9.488 1.00 96.12 175 ARG A N 1
ATOM 1359 C CA . ARG A 1 175 ? 4.142 11.456 -10.342 1.00 96.12 175 ARG A CA 1
ATOM 1360 C C . ARG A 1 175 ? 5.572 11.429 -10.881 1.00 96.12 175 ARG A C 1
ATOM 1362 O O . ARG A 1 175 ? 5.786 11.832 -12.022 1.00 96.12 175 ARG A O 1
ATOM 1369 N N . CYS A 1 176 ? 6.541 10.984 -10.082 1.00 93.19 176 CYS A N 1
ATOM 1370 C CA . CYS A 1 176 ? 7.931 10.837 -10.515 1.00 93.19 176 CYS A CA 1
ATOM 1371 C C . CYS A 1 176 ? 8.061 9.787 -11.629 1.00 93.19 176 CYS A C 1
ATOM 1373 O O . CYS A 1 176 ? 8.646 10.070 -12.671 1.00 93.19 176 CYS A O 1
ATOM 1375 N N . LEU A 1 177 ? 7.432 8.620 -11.465 1.00 92.19 177 LEU A N 1
ATOM 1376 C CA . LEU A 1 177 ? 7.425 7.553 -12.469 1.00 92.19 177 LEU A CA 1
ATOM 1377 C C . LEU A 1 177 ? 6.797 8.010 -13.794 1.00 92.19 177 LEU A C 1
ATOM 1379 O O . LEU A 1 177 ? 7.367 7.757 -14.853 1.00 92.19 177 LEU A O 1
ATOM 1383 N N . ILE A 1 178 ? 5.680 8.746 -13.746 1.00 94.62 178 ILE A N 1
ATOM 1384 C CA . ILE A 1 178 ? 5.061 9.332 -14.946 1.00 94.62 178 ILE A CA 1
ATOM 1385 C C . ILE A 1 178 ? 6.019 10.303 -15.642 1.00 94.62 178 ILE A C 1
ATOM 1387 O O . ILE A 1 178 ? 6.198 10.220 -16.855 1.00 94.62 178 ILE A O 1
ATOM 1391 N N . LYS A 1 179 ? 6.663 11.207 -14.891 1.00 93.94 179 LYS A N 1
ATOM 1392 C CA . LYS A 1 179 ? 7.637 12.152 -15.457 1.00 93.94 179 LYS A CA 1
ATOM 1393 C C . LYS A 1 179 ? 8.804 11.425 -16.117 1.00 93.94 179 LYS A C 1
ATOM 1395 O O . LYS A 1 179 ? 9.159 11.772 -17.237 1.00 93.94 179 LYS A O 1
ATOM 1400 N N . ASN A 1 180 ? 9.351 10.403 -15.464 1.00 88.94 180 ASN A N 1
ATOM 1401 C CA . ASN A 1 180 ? 10.445 9.609 -16.014 1.00 88.94 180 ASN A CA 1
ATOM 1402 C C . ASN A 1 180 ? 10.020 8.912 -17.311 1.00 88.94 180 ASN A C 1
ATOM 1404 O O . ASN A 1 180 ? 10.742 8.990 -18.300 1.00 88.94 180 ASN A O 1
ATOM 1408 N N . ARG A 1 181 ? 8.821 8.315 -17.348 1.00 90.62 181 ARG A N 1
ATOM 1409 C CA . ARG A 1 181 ? 8.260 7.710 -18.565 1.00 90.62 181 ARG A CA 1
ATOM 1410 C C . ARG A 1 181 ? 8.133 8.724 -19.702 1.00 90.62 181 ARG A C 1
ATOM 1412 O O . ARG A 1 181 ? 8.537 8.431 -20.820 1.00 90.62 181 ARG A O 1
ATOM 1419 N N . VAL A 1 182 ? 7.590 9.911 -19.424 1.00 92.38 182 VAL A N 1
ATOM 1420 C CA . VAL A 1 182 ? 7.458 10.985 -20.423 1.00 92.38 182 VAL A CA 1
ATOM 1421 C C . VAL A 1 182 ? 8.830 11.427 -20.932 1.00 92.38 182 VAL A C 1
ATOM 1423 O O . VAL A 1 182 ? 9.003 11.568 -22.136 1.00 92.38 182 VAL A O 1
ATOM 1426 N N . SER A 1 183 ? 9.819 11.592 -20.052 1.00 89.44 183 SER A N 1
ATOM 1427 C CA . SER A 1 183 ? 11.189 11.927 -20.456 1.00 89.44 183 SER A CA 1
ATOM 1428 C C . SER A 1 183 ? 11.793 10.866 -21.378 1.00 89.44 183 SER A C 1
ATOM 1430 O O . SER A 1 183 ? 12.363 11.220 -22.403 1.00 89.44 183 SER A O 1
ATOM 1432 N N . LEU A 1 184 ? 11.622 9.579 -21.062 1.00 84.69 184 LEU A N 1
ATOM 1433 C CA . LEU A 1 184 ? 12.087 8.472 -21.907 1.00 84.69 184 LEU A CA 1
ATOM 1434 C C . LEU A 1 184 ? 11.397 8.460 -23.280 1.00 84.69 184 LEU A C 1
ATOM 1436 O O . LEU A 1 184 ? 12.060 8.327 -24.303 1.00 84.69 184 LEU A O 1
ATOM 1440 N N . LEU A 1 185 ? 10.077 8.666 -23.314 1.00 87.88 185 LEU A N 1
ATOM 1441 C CA . LEU A 1 185 ? 9.312 8.776 -24.562 1.00 87.88 185 LEU A CA 1
ATOM 1442 C C . LEU A 1 185 ? 9.710 9.999 -25.396 1.00 87.88 185 LEU A C 1
ATOM 1444 O O . LEU A 1 185 ? 9.664 9.951 -26.621 1.00 87.88 185 LEU A O 1
ATOM 1448 N N . ASN A 1 186 ? 10.088 11.103 -24.756 1.00 87.50 186 ASN A N 1
ATOM 1449 C CA . ASN A 1 186 ? 10.560 12.286 -25.468 1.00 87.50 186 ASN A CA 1
ATOM 1450 C C . ASN A 1 186 ? 11.934 12.051 -26.102 1.00 87.50 186 ASN A C 1
ATOM 1452 O O . ASN A 1 186 ? 12.151 12.531 -27.206 1.00 87.50 186 ASN A O 1
ATOM 1456 N N . ILE A 1 187 ? 12.819 11.290 -25.448 1.00 82.44 187 ILE A N 1
ATOM 1457 C CA . ILE A 1 187 ? 14.111 10.884 -26.024 1.00 82.44 187 ILE A CA 1
ATOM 1458 C C . ILE A 1 187 ? 13.900 10.001 -27.268 1.00 82.44 187 ILE A C 1
ATOM 1460 O O . ILE A 1 187 ? 14.642 10.136 -28.230 1.00 82.44 187 ILE A O 1
ATOM 1464 N N . LEU A 1 188 ? 12.866 9.148 -27.286 1.00 71.69 188 LEU A N 1
ATOM 1465 C CA . LEU A 1 188 ? 12.520 8.301 -28.443 1.00 71.69 188 LEU A CA 1
ATOM 1466 C C . LEU A 1 188 ? 12.038 9.072 -29.675 1.00 71.69 188 LEU A C 1
ATOM 1468 O O . LEU A 1 188 ? 12.176 8.590 -30.794 1.00 71.69 188 LEU A O 1
ATOM 1472 N N . ASN A 1 189 ? 11.403 10.222 -29.462 1.00 70.88 189 ASN A N 1
ATOM 1473 C CA . ASN A 1 189 ? 10.781 11.007 -30.527 1.00 70.88 189 ASN A CA 1
ATOM 1474 C C . ASN A 1 189 ? 11.681 12.149 -31.032 1.00 70.88 189 ASN A C 1
ATOM 1476 O O . ASN A 1 189 ? 11.190 13.025 -31.749 1.00 70.88 189 ASN A O 1
ATOM 1480 N N . GLN A 1 190 ? 12.950 12.179 -30.614 1.00 57.47 190 GLN A N 1
ATOM 1481 C CA . GLN A 1 190 ? 13.923 13.228 -30.922 1.00 57.47 190 GLN A CA 1
ATOM 1482 C C . GLN A 1 190 ? 14.883 12.786 -32.025 1.00 57.47 190 GLN A C 1
ATOM 1484 O O . GLN A 1 190 ? 15.164 13.635 -32.901 1.00 57.47 190 GLN A O 1
#

Mean predicted aligned error: 10.01 Å

pLDDT: mean 79.35, std 18.49, range [32.59, 96.56]

Sequence (190 aa):
MNEDFLSTEDGKCLDAVLDRSCMLLDVCETIKDVLSMMKQSAQDLQSSIRRKSNEFDAYMSSRKKVCKVIQKFLSDLKKNTNKNNDLVSDVLTEVEATTLAVFESVLSFLSAPKKRSLVSKLTTKNSTQQVVNEVTKVDIALKSKVTEAKEVQKPLAALEINLQELEQGLESVFRCLIKNRVSLLNILNQ